Protein AF-A0A971VSF9-F1 (afdb_monomer_lite)

Secondary structure (DSSP, 8-state):
---HHHHHHHHHHHHHHHHHHHHHHHHHHHHHHHHHHHHHHHHHHHHHHHHHHHH-GGGGEEEE--EEETTEEEPB-HHHHHHHHHHHHHH-TTS-EEEEEEEEE-SEEETTEEEEEEEE-GGGGGGGT-S---TTEEEESS---SEEEEEEEEEEEETTEEEEEEEEEEEEEEEE---TT-TTTTTTTTT-TTPEEEEEEHHHHHHHHHHHTTTS-SSHHHHHHSS-TTEEEEEEEEEES-GGGT-TTTTTS---

pLDDT: mean 80.72, std 15.15, range [31.83, 97.75]

Foldseek 3Di:
DPDPPPVVVVVVVVVVVVVVVVVVVVVVVVVVVVVVVVVVVVVVVVVVVVVCCVPQQLNQKDKFQFDDDPPDTHFDAPVNLVVVVVVCCVVPVPFDKDKWFKKWFQQKDWPPHTATEIAGAQVVCVLQPDPGADAQEKEWADDDDQKTWIWGFAWDQDPVGIDTDHTDTDIGGYDYGGDCSRNVCPVPCVPDVPHIYIYHYLVNVLVSVCRNHVNQDNHLNSSCPDPDPRMGRRIIMMGTPDVQCVPPVCVVVPPD

Radius of gyration: 31.26 Å; chains: 1; bounding box: 77×38×113 Å

Structure (mmCIF, N/CA/C/O backbone):
data_AF-A0A971VSF9-F1
#
_entry.id   AF-A0A971VSF9-F1
#
loop_
_atom_site.group_PDB
_atom_site.id
_atom_site.type_symbol
_atom_site.label_atom_id
_atom_site.label_alt_id
_atom_site.label_comp_id
_atom_site.label_asym_id
_atom_site.label_entity_id
_atom_site.label_seq_id
_atom_site.pdbx_PDB_ins_code
_atom_site.Cartn_x
_atom_site.Cartn_y
_atom_site.Cartn_z
_atom_site.occupancy
_atom_site.B_iso_or_equiv
_atom_site.auth_seq_id
_atom_site.auth_comp_id
_atom_site.auth_asym_id
_atom_site.auth_atom_id
_atom_site.pdbx_PDB_model_num
ATOM 1 N N . MET A 1 1 ? 56.877 -13.292 -82.945 1.00 43.56 1 MET A N 1
ATOM 2 C CA . MET A 1 1 ? 55.737 -13.453 -82.009 1.00 43.56 1 MET A CA 1
ATOM 3 C C . MET A 1 1 ? 56.224 -13.901 -80.625 1.00 43.56 1 MET A C 1
ATOM 5 O O . MET A 1 1 ? 56.488 -15.077 -80.434 1.00 43.56 1 MET A O 1
ATOM 9 N N . ARG A 1 2 ? 56.384 -12.985 -79.656 1.00 48.53 2 ARG A N 1
ATOM 10 C CA . ARG A 1 2 ? 56.689 -13.298 -78.236 1.00 48.53 2 ARG A CA 1
ATOM 11 C C . ARG A 1 2 ? 56.144 -12.190 -77.306 1.00 48.53 2 ARG A C 1
ATOM 13 O O . ARG A 1 2 ? 56.896 -11.552 -76.584 1.00 48.53 2 ARG A O 1
ATOM 20 N N . ARG A 1 3 ? 54.8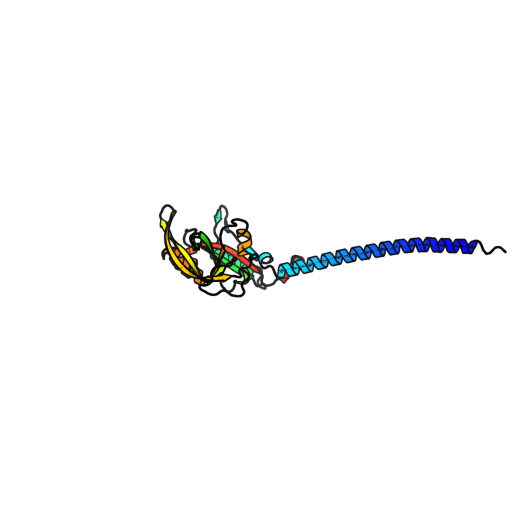33 -11.912 -77.348 1.00 48.50 3 ARG A N 1
ATOM 21 C CA . ARG A 1 3 ? 54.174 -10.974 -76.401 1.00 48.50 3 ARG A CA 1
ATOM 22 C C . ARG A 1 3 ? 53.086 -11.602 -75.518 1.00 48.50 3 ARG A C 1
ATOM 24 O O . ARG A 1 3 ? 52.738 -11.027 -74.504 1.00 48.50 3 ARG A O 1
ATOM 31 N N . TYR A 1 4 ? 52.646 -12.829 -75.794 1.00 50.22 4 TYR A N 1
ATOM 32 C CA . TYR A 1 4 ? 51.428 -13.386 -75.184 1.00 50.22 4 TYR A CA 1
ATOM 33 C C . TYR A 1 4 ? 51.580 -14.003 -73.771 1.00 50.22 4 TYR A C 1
ATOM 35 O O . TYR A 1 4 ? 50.586 -14.303 -73.119 1.00 50.22 4 TYR A O 1
ATOM 43 N N . LYS A 1 5 ? 52.806 -14.222 -73.265 1.00 52.47 5 LYS A N 1
ATOM 44 C CA . LYS A 1 5 ? 53.030 -14.922 -71.975 1.00 52.47 5 LYS A CA 1
ATOM 45 C C . LYS A 1 5 ? 53.057 -14.015 -70.736 1.00 52.47 5 LYS A C 1
ATOM 47 O O . LYS A 1 5 ? 52.811 -14.511 -69.640 1.00 52.47 5 LYS A O 1
ATOM 52 N N . ARG A 1 6 ? 53.369 -12.719 -70.874 1.00 53.38 6 ARG A N 1
ATOM 53 C CA . ARG A 1 6 ? 53.458 -11.789 -69.727 1.00 53.38 6 ARG A CA 1
ATOM 54 C C . ARG A 1 6 ? 52.083 -11.289 -69.278 1.00 53.38 6 ARG A C 1
ATOM 56 O O . ARG A 1 6 ? 51.820 -11.286 -68.078 1.00 53.38 6 ARG A O 1
ATOM 63 N N . ASP A 1 7 ? 51.190 -11.001 -70.220 1.00 55.56 7 ASP A N 1
ATOM 64 C CA . ASP A 1 7 ? 49.856 -10.461 -69.918 1.00 55.56 7 ASP A CA 1
ATOM 65 C C . ASP A 1 7 ? 48.962 -11.484 -69.201 1.00 55.56 7 ASP A C 1
ATOM 67 O O . ASP A 1 7 ? 48.289 -11.148 -68.230 1.00 55.56 7 ASP A O 1
ATOM 71 N N . ALA A 1 8 ? 49.051 -12.766 -69.572 1.00 58.94 8 ALA A N 1
ATOM 72 C CA . ALA A 1 8 ? 48.344 -13.851 -68.884 1.00 58.94 8 ALA A CA 1
ATOM 73 C C . ALA A 1 8 ? 48.822 -14.064 -67.429 1.00 58.94 8 ALA A C 1
ATOM 75 O O . ALA A 1 8 ? 48.046 -14.490 -66.571 1.00 58.94 8 ALA A O 1
ATOM 76 N N . SER A 1 9 ? 50.093 -13.760 -67.141 1.00 59.84 9 SER A N 1
ATOM 77 C CA . SER A 1 9 ? 50.674 -13.871 -65.797 1.00 59.84 9 SER A CA 1
ATOM 78 C C . SER A 1 9 ? 50.282 -12.678 -64.915 1.00 59.84 9 SER A C 1
ATOM 80 O O . SER A 1 9 ? 49.879 -12.866 -63.768 1.00 59.84 9 SER A O 1
ATOM 82 N N . CYS A 1 10 ? 50.295 -11.460 -65.475 1.00 58.00 10 CYS A N 1
ATOM 83 C CA . CYS A 1 10 ? 49.763 -10.260 -64.818 1.00 58.00 10 CYS A CA 1
ATOM 84 C C . CYS A 1 10 ? 48.263 -10.383 -64.523 1.00 58.00 10 CYS A C 1
ATOM 86 O O . CYS A 1 10 ? 47.841 -10.102 -63.405 1.00 58.00 10 CYS A O 1
ATOM 88 N N . ALA A 1 11 ? 47.465 -10.871 -65.477 1.00 58.69 11 ALA A N 1
ATOM 89 C CA . ALA A 1 11 ? 46.032 -11.080 -65.284 1.00 58.69 11 ALA A CA 1
ATOM 90 C C . ALA A 1 11 ? 45.740 -12.094 -64.162 1.00 58.69 11 ALA A C 1
ATOM 92 O O . ALA A 1 11 ? 44.898 -11.833 -63.305 1.00 58.69 11 ALA A O 1
ATOM 93 N N . LYS A 1 12 ? 46.483 -13.212 -64.093 1.00 59.12 12 LYS A N 1
ATOM 94 C CA . LYS A 1 12 ? 46.372 -14.188 -62.990 1.00 59.12 12 LYS A CA 1
ATOM 95 C C . LYS A 1 12 ? 46.783 -13.609 -61.635 1.00 59.12 12 LYS A C 1
ATOM 97 O O . LYS A 1 12 ? 46.152 -13.925 -60.628 1.00 59.12 12 LYS A O 1
ATOM 102 N N . LEU A 1 13 ? 47.816 -12.767 -61.594 1.00 56.66 13 LEU A N 1
ATOM 103 C CA . LEU A 1 13 ? 48.243 -12.070 -60.376 1.00 56.66 13 LEU A CA 1
ATOM 104 C C . LEU A 1 13 ? 47.190 -11.064 -59.901 1.00 56.66 13 LEU A C 1
ATOM 106 O O . LEU A 1 13 ? 46.880 -11.045 -58.712 1.00 56.66 13 LEU A O 1
ATOM 110 N N . ILE A 1 14 ? 46.588 -10.296 -60.813 1.00 60.28 14 ILE A N 1
ATOM 111 C CA . ILE A 1 14 ? 45.495 -9.365 -60.503 1.00 60.28 14 ILE A CA 1
ATOM 112 C C . ILE A 1 14 ? 44.276 -10.130 -59.983 1.00 60.28 14 ILE A C 1
ATOM 114 O O . ILE A 1 14 ? 43.749 -9.744 -58.945 1.00 60.28 14 ILE A O 1
ATOM 118 N N . LEU A 1 15 ? 43.879 -11.244 -60.613 1.00 56.91 15 LEU A N 1
ATOM 119 C CA . LEU A 1 15 ? 42.761 -12.095 -60.167 1.00 56.91 15 LEU A CA 1
ATOM 120 C C . LEU A 1 15 ? 43.001 -12.717 -58.782 1.00 56.91 15 LEU A C 1
ATOM 122 O O . LEU A 1 15 ? 42.103 -12.768 -57.946 1.00 56.91 15 LEU A O 1
ATOM 126 N N . LYS A 1 16 ? 44.232 -13.161 -58.502 1.00 59.22 16 LYS A N 1
ATOM 127 C CA . LYS A 1 16 ? 44.599 -13.739 -57.200 1.00 59.22 16 LYS A CA 1
ATOM 128 C C . LYS A 1 16 ? 44.637 -12.677 -56.096 1.00 59.22 16 LYS A C 1
ATOM 130 O O . LYS A 1 16 ? 44.200 -12.940 -54.978 1.00 59.22 16 LYS A O 1
ATOM 135 N N . LYS A 1 17 ? 45.119 -11.471 -56.416 1.00 58.62 17 LYS A N 1
ATOM 136 C CA . LYS A 1 17 ? 45.160 -10.331 -55.489 1.00 58.62 17 LYS A CA 1
ATOM 137 C C . LYS A 1 17 ? 43.749 -9.797 -55.213 1.00 58.62 17 LYS A C 1
ATOM 139 O O . LYS A 1 17 ? 43.395 -9.599 -54.057 1.00 58.62 17 LYS A O 1
ATOM 144 N N . SER A 1 18 ? 42.917 -9.660 -56.247 1.00 61.25 18 SER A N 1
ATOM 145 C CA . SER A 1 18 ? 41.512 -9.238 -56.126 1.00 61.25 18 SER A CA 1
ATOM 146 C C . SER A 1 18 ? 40.632 -10.278 -55.427 1.00 61.25 18 SER A C 1
ATOM 148 O O . SER A 1 18 ? 39.798 -9.888 -54.621 1.00 61.25 18 SER A O 1
ATOM 150 N N . GLY A 1 19 ? 40.868 -11.582 -55.608 1.00 63.88 19 GLY A N 1
ATOM 151 C CA . GLY A 1 19 ? 40.193 -12.629 -54.828 1.00 63.88 19 GLY A CA 1
ATOM 152 C C . GLY A 1 19 ? 40.550 -12.614 -53.333 1.00 63.88 19 GLY A C 1
ATOM 153 O O . GLY A 1 19 ? 39.694 -12.884 -52.491 1.00 63.88 19 GLY A O 1
ATOM 154 N N . GLY A 1 20 ? 41.794 -12.257 -52.989 1.00 68.19 20 GLY A N 1
ATOM 155 C CA . GLY A 1 20 ? 42.224 -12.038 -51.604 1.00 68.19 20 GLY A CA 1
ATOM 156 C C . GLY A 1 20 ? 41.563 -10.810 -50.973 1.00 68.19 20 GLY A C 1
ATOM 157 O O . GLY A 1 20 ? 40.992 -10.920 -49.891 1.00 68.19 20 GLY A O 1
ATOM 158 N N . TYR A 1 21 ? 41.562 -9.673 -51.680 1.00 75.62 21 TYR A N 1
ATOM 159 C CA . TYR A 1 21 ? 40.851 -8.468 -51.239 1.00 75.62 21 TYR A CA 1
ATOM 160 C C . TYR A 1 21 ? 39.344 -8.706 -51.107 1.00 75.62 21 TYR A C 1
ATOM 162 O O . TYR A 1 21 ? 38.770 -8.312 -50.103 1.00 75.62 21 TYR A O 1
ATOM 170 N N . LEU A 1 22 ? 38.722 -9.429 -52.044 1.00 74.00 22 LEU A N 1
ATOM 171 C CA . LEU A 1 22 ? 37.301 -9.779 -51.983 1.00 74.00 22 LEU A CA 1
ATOM 172 C C . LEU A 1 22 ? 36.969 -10.601 -50.729 1.00 74.00 22 LEU A C 1
ATOM 174 O O . LEU A 1 22 ? 35.991 -10.311 -50.049 1.00 74.00 22 LEU A O 1
ATOM 178 N N . ARG A 1 23 ? 37.798 -11.595 -50.378 1.00 75.75 23 ARG A N 1
ATOM 179 C CA . ARG A 1 23 ? 37.616 -12.382 -49.144 1.00 75.75 23 ARG A CA 1
ATOM 180 C C . ARG A 1 23 ? 37.737 -11.526 -47.885 1.00 75.75 23 ARG A C 1
ATOM 182 O O . ARG A 1 23 ? 36.931 -11.689 -46.974 1.00 75.75 23 ARG A O 1
ATOM 189 N N . ILE A 1 24 ? 38.712 -10.618 -47.844 1.00 80.25 24 ILE A N 1
ATOM 190 C CA . ILE A 1 24 ? 38.904 -9.695 -46.716 1.00 80.25 24 ILE A CA 1
ATOM 191 C C . ILE A 1 24 ? 37.712 -8.734 -46.608 1.00 80.25 24 ILE A C 1
ATOM 193 O O . ILE A 1 24 ? 37.183 -8.548 -45.518 1.00 80.25 24 ILE A O 1
ATOM 197 N N . SER A 1 25 ? 37.231 -8.186 -47.727 1.00 80.19 25 SER A N 1
ATOM 198 C CA . SER A 1 25 ? 36.046 -7.324 -47.762 1.00 80.19 25 SER A CA 1
ATOM 199 C C . SER A 1 25 ? 34.777 -8.051 -47.313 1.00 80.19 25 SER A C 1
ATOM 201 O O . SER A 1 25 ? 33.984 -7.466 -46.585 1.00 80.19 25 SER A O 1
ATOM 203 N N . ILE A 1 26 ? 34.595 -9.327 -47.680 1.00 84.31 26 ILE A N 1
ATOM 204 C CA . ILE A 1 26 ? 33.465 -10.142 -47.204 1.00 84.31 26 ILE A CA 1
ATOM 205 C C . ILE A 1 26 ? 33.569 -10.386 -45.693 1.00 84.31 26 ILE A C 1
ATOM 207 O O . ILE A 1 26 ? 32.578 -10.213 -44.992 1.00 84.31 26 ILE A O 1
ATOM 211 N N . MET A 1 27 ? 34.748 -10.734 -45.165 1.00 83.62 27 MET A N 1
ATOM 212 C CA . MET A 1 27 ? 34.920 -10.895 -43.713 1.00 83.62 27 MET A CA 1
ATOM 213 C C . MET A 1 27 ? 34.675 -9.592 -42.950 1.00 83.62 27 MET A C 1
ATOM 215 O O . MET A 1 27 ? 34.044 -9.608 -41.895 1.00 83.62 27 MET A O 1
ATOM 219 N N . PHE A 1 28 ? 35.131 -8.463 -43.492 1.00 88.31 28 PHE A N 1
ATOM 220 C CA . PHE A 1 28 ? 34.875 -7.152 -42.908 1.00 88.31 28 PHE A CA 1
ATOM 221 C C . PHE A 1 28 ? 33.378 -6.822 -42.909 1.00 88.31 28 PHE A C 1
ATOM 223 O O . PHE A 1 28 ? 32.846 -6.419 -41.880 1.00 88.31 28 PHE A O 1
ATOM 230 N N . LEU A 1 29 ? 32.679 -7.075 -44.020 1.00 89.19 29 LEU A N 1
ATOM 231 C CA . LEU A 1 29 ? 31.229 -6.901 -44.119 1.00 89.19 29 LEU A CA 1
ATOM 232 C C . LEU A 1 29 ? 30.491 -7.755 -43.077 1.00 89.19 29 LEU A C 1
ATOM 234 O O . LEU A 1 29 ? 29.627 -7.247 -42.372 1.00 89.19 29 LEU A O 1
ATOM 238 N N . VAL A 1 30 ? 30.859 -9.032 -42.938 1.00 90.88 30 VAL A N 1
ATOM 239 C CA . VAL A 1 30 ? 30.264 -9.936 -41.940 1.00 90.88 30 VAL A CA 1
ATOM 240 C C . VAL A 1 30 ? 30.519 -9.433 -40.517 1.00 90.88 30 VAL A C 1
ATOM 242 O O . VAL A 1 30 ? 29.598 -9.428 -39.706 1.00 90.88 30 VAL A O 1
ATOM 245 N N . SER A 1 31 ? 31.727 -8.949 -40.219 1.00 90.00 31 SER A N 1
ATOM 246 C CA . SER A 1 31 ? 32.054 -8.361 -38.915 1.00 90.00 31 SER A CA 1
ATOM 247 C C . SER A 1 31 ? 31.212 -7.115 -38.612 1.00 90.00 31 SER A C 1
ATOM 249 O O . SER A 1 31 ? 30.664 -6.988 -37.516 1.00 90.00 31 SER A O 1
ATOM 251 N N . VAL A 1 32 ? 31.034 -6.225 -39.596 1.00 92.19 32 VAL A N 1
ATOM 252 C CA . VAL A 1 32 ? 30.171 -5.040 -39.464 1.00 92.19 32 VAL A CA 1
ATOM 253 C C . VAL A 1 32 ? 28.727 -5.457 -39.205 1.00 92.19 32 VAL A C 1
ATOM 255 O O . VAL A 1 32 ? 28.114 -4.946 -38.277 1.00 92.19 32 VAL A O 1
ATOM 258 N N . VAL A 1 33 ? 28.206 -6.434 -39.951 1.00 92.81 33 VAL A N 1
ATOM 259 C CA . VAL A 1 33 ? 26.840 -6.943 -39.763 1.00 92.81 33 VAL A CA 1
ATOM 260 C C . VAL A 1 33 ? 26.654 -7.537 -38.365 1.00 92.81 33 VAL A C 1
ATOM 262 O O . VAL A 1 33 ? 25.679 -7.204 -37.696 1.00 92.81 33 VAL A O 1
ATOM 265 N N . ILE A 1 34 ? 27.593 -8.359 -37.885 1.00 92.81 34 ILE A N 1
ATOM 266 C CA . ILE A 1 34 ? 27.540 -8.928 -36.529 1.00 92.81 34 ILE A CA 1
ATOM 267 C C . ILE A 1 34 ? 27.567 -7.813 -35.478 1.00 92.81 34 ILE A C 1
ATOM 269 O O . ILE A 1 34 ? 26.740 -7.808 -34.569 1.00 92.81 34 ILE A O 1
ATOM 273 N N . THR A 1 35 ? 28.467 -6.840 -35.627 1.00 91.25 35 THR A N 1
ATOM 274 C CA . THR A 1 35 ? 28.588 -5.712 -34.693 1.00 91.25 35 THR A CA 1
ATOM 275 C C . THR A 1 35 ? 27.318 -4.858 -34.684 1.00 91.25 35 THR A C 1
ATOM 277 O O . THR A 1 35 ? 26.851 -4.465 -33.619 1.00 91.25 35 THR A O 1
ATOM 280 N N . SER A 1 36 ? 26.701 -4.624 -35.847 1.00 91.50 36 SER A N 1
ATOM 281 C CA . SER A 1 36 ? 25.425 -3.911 -35.953 1.00 91.50 36 SER A CA 1
ATOM 282 C C . SER A 1 36 ? 24.273 -4.676 -35.300 1.00 91.50 36 SER A C 1
ATOM 284 O O . SER A 1 36 ? 23.466 -4.062 -34.607 1.00 91.50 36 SER A O 1
ATOM 286 N N . ILE A 1 37 ? 24.200 -6.001 -35.468 1.00 92.94 37 ILE A N 1
ATOM 287 C CA . ILE A 1 37 ? 23.185 -6.838 -34.808 1.00 92.94 37 ILE A CA 1
ATOM 288 C C . ILE A 1 37 ? 23.359 -6.782 -33.288 1.00 92.94 37 ILE A C 1
ATOM 290 O O . ILE A 1 37 ? 22.386 -6.560 -32.574 1.00 92.94 37 ILE A O 1
ATOM 294 N N . ILE A 1 38 ? 24.590 -6.930 -32.791 1.00 91.12 38 ILE A N 1
ATOM 295 C CA . ILE A 1 38 ? 24.887 -6.834 -31.357 1.00 91.12 38 ILE A CA 1
ATOM 296 C C . ILE A 1 38 ? 24.507 -5.446 -30.823 1.00 91.12 38 ILE A C 1
ATOM 298 O O . ILE A 1 38 ? 23.823 -5.352 -29.808 1.00 91.12 38 ILE A O 1
ATOM 302 N N . GLY A 1 39 ? 24.872 -4.372 -31.530 1.00 89.25 39 GLY A N 1
ATOM 303 C CA . GLY A 1 39 ? 24.502 -3.005 -31.154 1.00 89.25 39 GLY A CA 1
ATOM 304 C C . GLY A 1 39 ? 22.986 -2.793 -31.089 1.00 89.25 39 GLY A C 1
ATOM 305 O O . GLY A 1 39 ? 22.488 -2.197 -30.137 1.00 89.25 39 GLY A O 1
ATOM 306 N N . LEU A 1 40 ? 22.237 -3.342 -32.050 1.00 88.75 40 LEU A N 1
ATOM 307 C CA . LEU A 1 40 ? 20.771 -3.301 -32.052 1.00 88.75 40 LEU A CA 1
ATOM 308 C C . LEU A 1 40 ? 20.161 -4.078 -30.880 1.00 88.75 40 LEU A C 1
ATOM 310 O O . LEU A 1 40 ? 19.168 -3.630 -30.307 1.00 88.75 40 LEU A O 1
ATOM 314 N N . LEU A 1 41 ? 20.746 -5.219 -30.503 1.00 86.62 41 LEU A N 1
ATOM 315 C CA . LEU A 1 41 ? 20.300 -5.987 -29.339 1.00 86.62 41 LEU A CA 1
ATOM 316 C C . LEU A 1 41 ? 20.505 -5.202 -28.039 1.00 86.62 41 LEU A C 1
ATOM 318 O O . LEU A 1 41 ? 19.572 -5.120 -27.242 1.00 86.62 41 LEU A O 1
ATOM 322 N N . TYR A 1 42 ? 21.667 -4.567 -27.858 1.00 81.56 42 TYR A N 1
ATOM 323 C CA . TYR A 1 42 ? 21.926 -3.710 -26.697 1.00 81.56 42 TYR A CA 1
ATOM 324 C C . TYR A 1 42 ? 21.000 -2.495 -26.652 1.00 81.56 42 TYR A C 1
ATOM 326 O O . TYR A 1 42 ? 20.432 -2.206 -25.603 1.00 81.56 42 TYR A O 1
ATOM 334 N N . ALA A 1 43 ? 20.788 -1.818 -27.785 1.00 82.56 43 ALA A N 1
ATOM 335 C CA . ALA A 1 43 ? 19.858 -0.694 -27.857 1.00 82.56 43 ALA A CA 1
ATOM 336 C C . ALA A 1 43 ? 18.432 -1.128 -27.484 1.00 82.56 43 ALA A C 1
ATOM 338 O O . ALA A 1 43 ? 17.768 -0.473 -26.685 1.00 82.56 43 ALA A O 1
ATOM 339 N N . ARG A 1 44 ? 17.971 -2.274 -27.999 1.00 81.56 44 ARG A N 1
ATOM 340 C CA . ARG A 1 44 ? 16.659 -2.826 -27.643 1.00 81.56 44 ARG A CA 1
ATOM 341 C C . ARG A 1 44 ? 16.562 -3.154 -26.155 1.00 81.56 44 ARG A C 1
ATOM 343 O O . ARG A 1 44 ? 15.543 -2.845 -25.549 1.00 81.56 44 ARG A O 1
ATOM 350 N N . GLN A 1 45 ? 17.589 -3.776 -25.581 1.00 76.06 45 GLN A N 1
ATOM 351 C CA . GLN A 1 45 ? 17.618 -4.102 -24.157 1.00 76.06 45 GLN A CA 1
ATOM 352 C C . GLN A 1 45 ? 17.586 -2.836 -23.294 1.00 76.06 45 GLN A C 1
ATOM 354 O O . GLN A 1 45 ? 16.867 -2.804 -22.302 1.00 76.06 45 GLN A O 1
ATOM 359 N N . TYR A 1 46 ? 18.302 -1.786 -23.704 1.00 77.81 46 TYR A N 1
ATOM 360 C CA . TYR A 1 46 ? 18.283 -0.487 -23.039 1.00 77.81 46 TYR A CA 1
ATOM 361 C C . TYR A 1 46 ? 16.882 0.135 -23.046 1.00 77.81 46 TYR A C 1
ATOM 363 O O . TYR A 1 46 ? 16.347 0.435 -21.985 1.00 77.81 46 TYR A O 1
ATOM 371 N N . PHE A 1 47 ? 16.240 0.236 -24.216 1.00 78.75 47 PHE A N 1
ATOM 372 C CA . PHE A 1 47 ? 14.878 0.777 -24.311 1.00 78.75 47 PHE A CA 1
ATOM 373 C C . PHE A 1 47 ? 13.851 -0.071 -23.564 1.00 78.75 47 PHE A C 1
ATOM 375 O O . PHE A 1 47 ? 12.872 0.454 -23.039 1.00 78.75 47 PHE A O 1
ATOM 382 N N . GLN A 1 48 ? 14.052 -1.389 -23.522 1.00 75.50 48 GLN A N 1
ATOM 383 C CA . GLN A 1 48 ? 13.194 -2.271 -22.748 1.00 75.50 48 GLN A CA 1
ATOM 384 C C . GLN A 1 48 ? 13.371 -2.036 -21.247 1.00 75.50 48 GLN A C 1
ATOM 386 O O . GLN A 1 48 ? 12.372 -1.885 -20.560 1.00 75.50 48 GLN A O 1
ATOM 391 N N . PHE A 1 49 ? 14.606 -1.936 -20.753 1.00 71.19 49 PHE A N 1
ATOM 392 C CA . PHE A 1 49 ? 14.872 -1.613 -19.352 1.00 71.19 49 PHE A CA 1
ATOM 393 C C . PHE A 1 49 ? 14.306 -0.246 -18.969 1.00 71.19 49 PHE A C 1
ATOM 395 O O . PHE A 1 49 ? 13.649 -0.131 -17.945 1.00 71.19 49 PHE A O 1
ATOM 402 N N . GLU A 1 50 ? 14.507 0.775 -19.801 1.00 70.81 50 GLU A N 1
ATOM 403 C CA . GLU A 1 50 ? 13.952 2.109 -19.574 1.00 70.81 50 GLU A CA 1
ATOM 404 C C . GLU A 1 50 ? 12.423 2.059 -19.510 1.00 70.81 50 GLU A C 1
ATOM 406 O O . GLU A 1 50 ? 11.821 2.556 -18.563 1.00 70.81 50 GLU A O 1
ATOM 411 N N . LYS A 1 51 ? 11.781 1.374 -20.461 1.00 73.75 51 LYS A N 1
ATOM 412 C CA . LYS A 1 51 ? 10.330 1.176 -20.446 1.00 73.75 51 LYS A CA 1
ATOM 413 C C . LYS A 1 51 ? 9.872 0.420 -19.197 1.00 73.75 51 LYS A C 1
ATOM 415 O O . LYS A 1 51 ? 8.894 0.828 -18.573 1.00 73.75 51 LYS A O 1
ATOM 420 N N . ASP A 1 52 ? 10.547 -0.662 -18.830 1.00 69.44 52 ASP A N 1
ATOM 421 C CA . ASP A 1 52 ? 10.201 -1.478 -17.666 1.00 69.44 52 ASP A CA 1
ATOM 422 C C . ASP A 1 52 ? 10.404 -0.679 -16.370 1.00 69.44 52 ASP A C 1
ATOM 424 O O . ASP A 1 52 ? 9.555 -0.727 -15.489 1.00 69.44 52 ASP A O 1
ATOM 428 N N . PHE A 1 53 ? 11.448 0.143 -16.281 1.00 68.75 53 PHE A N 1
ATOM 429 C CA . PHE A 1 53 ? 11.702 1.047 -15.160 1.00 68.75 53 PHE A CA 1
ATOM 430 C C . PHE A 1 53 ? 10.641 2.151 -15.049 1.00 68.75 53 PHE A C 1
ATOM 432 O O . PHE A 1 53 ? 10.128 2.420 -1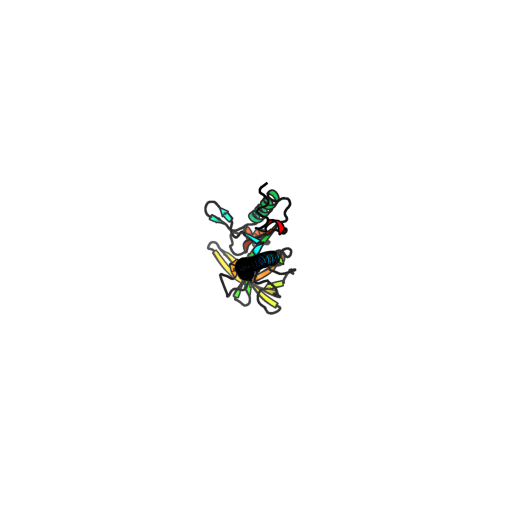3.964 1.00 68.75 53 PHE A O 1
ATOM 439 N N . LEU A 1 54 ? 10.254 2.757 -16.177 1.00 68.50 54 LEU A N 1
ATOM 440 C CA . LEU A 1 54 ? 9.207 3.781 -16.240 1.00 68.50 54 LEU A CA 1
ATOM 441 C C . LEU A 1 54 ? 7.816 3.231 -15.900 1.00 68.50 54 LEU A C 1
ATOM 443 O O . LEU A 1 54 ? 6.992 3.941 -15.326 1.00 68.50 54 LEU A O 1
ATOM 447 N N . THR A 1 55 ? 7.534 1.981 -16.266 1.00 69.75 55 THR A N 1
ATOM 448 C CA . THR A 1 55 ? 6.198 1.382 -16.115 1.00 69.75 55 THR A CA 1
ATOM 449 C C . THR A 1 55 ? 6.041 0.584 -14.825 1.00 69.75 55 THR A C 1
ATOM 451 O O . THR A 1 55 ? 4.959 0.577 -14.242 1.00 69.75 55 THR A O 1
ATOM 454 N N . ASN A 1 56 ? 7.104 -0.048 -14.331 1.00 73.94 56 ASN A N 1
ATOM 455 C CA . ASN A 1 56 ? 7.076 -0.834 -13.108 1.00 73.94 56 ASN A CA 1
ATOM 456 C C . ASN A 1 56 ? 7.491 0.022 -11.911 1.00 73.94 56 ASN A C 1
ATOM 458 O O . ASN A 1 56 ? 8.670 0.268 -11.657 1.00 73.94 56 ASN A O 1
ATOM 462 N N . ILE A 1 57 ? 6.502 0.469 -11.142 1.00 76.88 57 ILE A N 1
ATOM 463 C CA . ILE A 1 57 ? 6.743 1.226 -9.916 1.00 76.88 57 ILE A CA 1
ATOM 464 C C . ILE A 1 57 ? 7.580 0.461 -8.882 1.00 76.88 57 ILE A C 1
ATOM 466 O O . ILE A 1 57 ? 8.370 1.086 -8.179 1.00 76.88 57 ILE A O 1
ATOM 470 N N . ALA A 1 58 ? 7.501 -0.872 -8.830 1.00 74.81 58 ALA A N 1
ATOM 471 C CA . ALA A 1 58 ? 8.297 -1.653 -7.887 1.00 74.81 58 ALA A CA 1
ATOM 472 C C . ALA A 1 58 ? 9.810 -1.479 -8.114 1.00 74.81 58 ALA A C 1
ATOM 474 O O . ALA A 1 58 ? 10.567 -1.469 -7.153 1.00 74.81 58 ALA A O 1
ATOM 475 N N . LEU A 1 59 ? 10.253 -1.249 -9.359 1.00 72.00 59 LEU A N 1
ATOM 476 C CA . LEU A 1 59 ? 11.669 -0.993 -9.673 1.00 72.00 59 LEU A CA 1
ATOM 477 C C . LEU A 1 59 ? 12.156 0.394 -9.222 1.00 72.00 59 LEU A C 1
ATOM 479 O O . LEU A 1 59 ? 13.359 0.623 -9.143 1.00 72.00 59 LEU A O 1
ATOM 483 N N . ARG A 1 60 ? 11.230 1.314 -8.938 1.00 75.31 60 ARG A N 1
ATOM 484 C CA . ARG A 1 60 ? 11.496 2.693 -8.491 1.00 75.31 60 ARG A CA 1
ATOM 485 C C . ARG A 1 60 ? 11.222 2.901 -7.004 1.00 75.31 60 ARG A C 1
ATOM 487 O O . ARG A 1 60 ? 11.281 4.031 -6.525 1.00 75.31 60 ARG A O 1
ATOM 494 N N . THR A 1 61 ? 10.882 1.830 -6.293 1.00 83.62 61 THR A N 1
ATOM 495 C CA . THR A 1 61 ? 10.456 1.897 -4.901 1.00 83.62 61 THR A CA 1
ATOM 496 C C . THR A 1 61 ? 11.496 1.241 -4.009 1.00 83.62 61 THR A C 1
ATOM 498 O O . THR A 1 61 ? 11.794 0.059 -4.159 1.00 83.62 61 THR A O 1
ATOM 501 N N . PHE A 1 62 ? 12.022 1.997 -3.053 1.00 86.19 62 PHE A N 1
ATOM 502 C CA . PHE A 1 62 ? 12.808 1.446 -1.956 1.00 86.19 62 PHE A CA 1
ATOM 503 C C . PHE A 1 62 ? 11.874 1.096 -0.804 1.00 86.19 62 PHE A C 1
ATOM 505 O O . PHE A 1 62 ? 11.013 1.896 -0.438 1.00 86.19 62 PHE A O 1
ATOM 512 N N . VAL A 1 63 ? 12.045 -0.093 -0.234 1.00 87.62 63 VAL A N 1
ATOM 513 C CA . VAL A 1 63 ? 11.228 -0.577 0.881 1.00 87.62 63 VAL A CA 1
ATOM 514 C C . VAL A 1 63 ? 12.073 -0.574 2.146 1.00 87.62 63 VAL A C 1
ATOM 516 O O . VAL A 1 63 ? 13.190 -1.090 2.163 1.00 87.62 63 VAL A O 1
ATOM 519 N N . VAL A 1 64 ? 11.544 0.035 3.200 1.00 87.44 64 VAL A N 1
ATOM 520 C CA . VAL A 1 64 ? 12.090 -0.043 4.553 1.00 87.44 64 VAL A CA 1
ATOM 521 C C . VAL A 1 64 ? 11.136 -0.914 5.360 1.00 87.44 64 VAL A C 1
ATOM 523 O O . VAL A 1 64 ? 10.004 -0.505 5.611 1.00 87.44 64 VAL A O 1
ATOM 526 N N . ASP A 1 65 ? 11.577 -2.119 5.728 1.00 82.44 65 ASP A N 1
ATOM 527 C CA . ASP A 1 65 ? 10.739 -3.133 6.394 1.00 82.44 65 ASP A CA 1
ATOM 528 C C . ASP A 1 65 ? 10.946 -3.226 7.907 1.00 82.44 65 ASP A C 1
ATOM 530 O O . ASP A 1 65 ? 10.126 -3.810 8.614 1.00 82.44 65 ASP A O 1
ATOM 534 N N . ALA A 1 66 ? 12.045 -2.678 8.424 1.00 78.25 66 ALA A N 1
ATOM 535 C CA . ALA A 1 66 ? 12.345 -2.721 9.846 1.00 78.25 66 ALA A CA 1
ATOM 536 C C . ALA A 1 66 ? 13.300 -1.604 10.264 1.00 78.25 66 ALA A C 1
ATOM 538 O O . ALA A 1 66 ? 14.122 -1.138 9.472 1.00 78.25 66 ALA A O 1
ATOM 539 N N . ASN A 1 67 ? 13.229 -1.235 11.543 1.00 77.94 67 ASN A N 1
ATOM 540 C CA . ASN A 1 67 ? 14.225 -0.390 12.184 1.00 77.94 67 ASN A CA 1
ATOM 541 C C . ASN A 1 67 ? 15.266 -1.288 12.875 1.00 77.94 67 ASN A C 1
ATOM 543 O O . ASN A 1 67 ? 14.928 -2.116 13.724 1.00 77.94 67 ASN A O 1
ATOM 547 N N . TYR A 1 68 ? 16.539 -1.147 12.508 1.00 69.50 68 TYR A N 1
ATOM 548 C CA . TYR A 1 68 ? 17.639 -1.898 13.110 1.00 69.50 68 TYR A CA 1
ATOM 549 C C . TYR A 1 68 ? 18.334 -1.043 14.173 1.00 69.50 68 TYR A C 1
ATOM 551 O O . TYR A 1 68 ? 19.140 -0.172 13.853 1.00 69.50 68 TYR A O 1
ATOM 559 N N . GLY A 1 69 ? 18.035 -1.310 15.447 1.00 64.94 69 GLY A N 1
ATOM 560 C CA . GLY A 1 69 ? 18.777 -0.752 16.580 1.00 64.94 69 GLY A CA 1
ATOM 561 C C . GLY A 1 69 ? 19.972 -1.626 16.978 1.00 64.94 69 GLY A C 1
ATOM 562 O O . GLY A 1 69 ? 20.091 -2.764 16.526 1.00 64.94 69 GLY A O 1
ATOM 563 N N . GLU A 1 70 ? 20.816 -1.130 17.891 1.00 57.94 70 GLU A N 1
ATOM 564 C CA . GLU A 1 70 ? 22.088 -1.773 18.287 1.00 57.94 70 GLU A CA 1
ATOM 565 C C . GLU A 1 70 ? 21.972 -3.250 18.712 1.00 57.94 70 GLU A C 1
ATOM 567 O O . GLU A 1 70 ? 22.933 -3.989 18.547 1.00 57.94 70 GLU A O 1
ATOM 572 N N . ASN A 1 71 ? 20.821 -3.703 19.228 1.00 55.91 71 ASN A N 1
ATOM 573 C CA . ASN A 1 71 ? 20.617 -5.094 19.668 1.00 55.91 71 ASN A CA 1
ATOM 574 C C . ASN A 1 71 ? 19.211 -5.663 19.385 1.00 55.91 71 ASN A C 1
ATOM 576 O O . ASN A 1 71 ? 18.849 -6.709 19.925 1.00 55.91 71 ASN A O 1
ATOM 580 N N . ARG A 1 72 ? 18.377 -4.988 18.582 1.00 63.84 72 ARG A N 1
ATOM 581 C CA . ARG A 1 72 ? 17.021 -5.473 18.267 1.00 63.84 72 ARG A CA 1
ATOM 582 C C . ARG A 1 72 ? 16.510 -4.946 16.934 1.00 63.84 72 ARG A C 1
ATOM 584 O O . ARG A 1 72 ? 16.708 -3.778 16.609 1.00 63.84 72 ARG A O 1
ATOM 591 N N . ILE A 1 73 ? 15.791 -5.810 16.222 1.00 73.31 73 ILE A N 1
ATOM 592 C CA . ILE A 1 73 ? 14.941 -5.420 15.098 1.00 73.31 73 ILE A CA 1
ATOM 593 C C . ILE A 1 73 ? 13.652 -4.856 15.707 1.00 73.31 73 ILE A C 1
ATOM 595 O O . ILE A 1 73 ? 12.886 -5.585 16.338 1.00 73.31 73 ILE A O 1
ATOM 599 N N . GLY A 1 74 ? 13.477 -3.542 15.610 1.00 73.94 74 GLY A N 1
ATOM 600 C CA . GLY A 1 74 ? 12.292 -2.815 16.051 1.00 73.94 74 GLY A CA 1
ATOM 601 C C . GLY A 1 74 ? 11.251 -2.700 14.939 1.00 73.94 74 GLY A C 1
ATOM 602 O O . GLY A 1 74 ? 11.578 -2.742 13.751 1.00 73.94 74 GLY A O 1
ATOM 603 N N . ARG A 1 75 ? 9.985 -2.540 15.338 1.00 79.94 75 ARG A N 1
ATOM 604 C CA . ARG A 1 75 ? 8.912 -2.160 14.414 1.00 79.94 75 ARG A CA 1
ATOM 605 C C . ARG A 1 75 ? 9.106 -0.729 13.939 1.00 79.94 75 ARG A C 1
ATOM 607 O O . ARG A 1 75 ? 9.651 0.091 14.675 1.00 79.94 75 ARG A O 1
ATOM 614 N N . LEU A 1 76 ? 8.601 -0.459 12.742 1.00 87.62 76 LEU A N 1
ATOM 615 C CA . LEU A 1 76 ? 8.538 0.886 12.198 1.00 87.62 76 LEU A CA 1
ATOM 616 C C . LEU A 1 76 ? 7.485 1.703 12.943 1.00 87.62 76 LEU A C 1
ATOM 618 O O . LEU A 1 76 ? 6.401 1.205 13.261 1.00 87.62 76 LEU A O 1
ATOM 622 N N . ASN A 1 77 ? 7.806 2.962 13.197 1.00 88.50 77 ASN A N 1
ATOM 623 C CA . ASN A 1 77 ? 6.918 3.921 13.835 1.00 88.50 77 ASN A CA 1
ATOM 624 C C . ASN A 1 77 ? 6.791 5.201 12.989 1.00 88.50 77 ASN A C 1
ATOM 626 O O . ASN A 1 77 ? 7.380 5.338 11.916 1.00 88.50 77 ASN A O 1
ATOM 630 N N . GLN A 1 78 ? 5.977 6.145 13.461 1.00 89.12 78 GLN A N 1
ATOM 631 C CA . GLN A 1 78 ? 5.760 7.399 12.744 1.00 89.12 78 GLN A CA 1
ATOM 632 C C . GLN A 1 78 ? 7.014 8.295 12.726 1.00 89.12 78 GLN A C 1
ATOM 634 O O . GLN A 1 78 ? 7.226 9.021 11.756 1.00 89.12 78 GLN A O 1
ATOM 639 N N . GLU A 1 79 ? 7.869 8.213 13.749 1.00 89.88 79 GLU A N 1
ATOM 640 C CA . GLU A 1 79 ? 9.133 8.960 13.801 1.00 89.88 79 GLU A CA 1
ATOM 641 C C . GLU A 1 79 ? 10.093 8.505 12.692 1.00 89.88 79 GLU A C 1
ATOM 643 O O . GLU A 1 79 ? 10.758 9.346 12.089 1.00 89.88 79 GLU A O 1
ATOM 648 N N . ASP A 1 80 ? 10.111 7.210 12.354 1.00 90.00 80 ASP A N 1
ATOM 649 C CA . ASP A 1 80 ? 10.902 6.671 11.241 1.00 90.00 80 ASP A CA 1
ATOM 650 C C . ASP A 1 80 ? 10.467 7.299 9.904 1.00 90.00 80 ASP A C 1
ATOM 652 O O . ASP A 1 80 ? 11.306 7.713 9.101 1.00 90.00 80 ASP A O 1
ATOM 656 N N . VAL A 1 81 ? 9.154 7.441 9.677 1.00 92.06 81 VAL A N 1
ATOM 657 C CA . VAL A 1 81 ? 8.592 8.092 8.475 1.00 92.06 81 VAL A CA 1
ATOM 658 C C . VAL A 1 81 ? 9.067 9.546 8.378 1.00 92.06 81 VAL A C 1
ATOM 660 O O . VAL A 1 81 ? 9.532 9.994 7.325 1.00 92.06 81 VAL A O 1
ATOM 663 N N . GLU A 1 82 ? 8.979 10.286 9.484 1.00 93.25 82 GLU A N 1
ATOM 664 C CA . GLU A 1 82 ? 9.392 11.690 9.564 1.00 93.25 82 GLU A CA 1
ATOM 665 C C . GLU A 1 82 ? 10.909 11.857 9.404 1.00 93.25 82 GLU A C 1
ATOM 667 O O . GLU A 1 82 ? 11.374 12.775 8.721 1.00 93.25 82 GLU A O 1
ATOM 672 N N . GLN A 1 83 ? 11.699 10.963 10.001 1.00 92.44 83 GLN A N 1
ATOM 673 C CA . GLN A 1 83 ? 13.152 10.960 9.894 1.00 92.44 83 GLN A CA 1
ATOM 674 C C . GLN A 1 83 ? 13.606 10.675 8.462 1.00 92.44 83 GLN A C 1
ATOM 676 O O . GLN A 1 83 ? 14.435 11.421 7.943 1.00 92.44 83 GLN A O 1
ATOM 681 N N . ILE A 1 84 ? 13.039 9.662 7.800 1.00 91.69 84 ILE A N 1
ATOM 682 C CA . ILE A 1 84 ? 13.346 9.346 6.398 1.00 91.69 84 ILE A CA 1
ATOM 683 C C . ILE A 1 84 ? 13.006 10.539 5.502 1.00 91.69 84 ILE A C 1
ATOM 685 O O . ILE A 1 84 ? 13.843 10.967 4.706 1.00 91.69 84 ILE A O 1
ATOM 689 N N . SER A 1 85 ? 11.812 11.122 5.660 1.00 92.12 85 SER A N 1
ATOM 690 C CA . SER A 1 85 ? 11.389 12.278 4.859 1.00 92.12 85 SER A CA 1
ATOM 691 C C . SER A 1 85 ? 12.333 13.472 5.021 1.00 92.12 85 SER A C 1
ATOM 693 O O . SER A 1 85 ? 12.717 14.104 4.036 1.00 92.12 85 SER A O 1
ATOM 695 N N . ARG A 1 86 ? 12.761 13.758 6.254 1.00 93.81 86 ARG A N 1
ATOM 696 C CA . ARG A 1 86 ? 13.721 14.826 6.552 1.00 93.81 86 ARG A CA 1
ATOM 697 C C . ARG A 1 86 ? 15.102 14.550 5.959 1.00 93.81 86 ARG A C 1
ATOM 699 O O . ARG A 1 86 ? 15.635 15.421 5.283 1.00 93.81 86 ARG A O 1
ATOM 706 N N . LEU A 1 87 ? 15.648 13.348 6.148 1.00 91.56 87 LEU A N 1
ATOM 707 C CA . LEU A 1 87 ? 16.965 12.972 5.620 1.00 91.56 87 LEU A CA 1
ATOM 708 C C . LEU A 1 87 ? 17.021 13.055 4.090 1.00 91.56 87 LEU A C 1
ATOM 710 O O . LEU A 1 87 ? 18.016 13.520 3.536 1.00 91.56 87 LEU A O 1
ATOM 714 N N . LEU A 1 88 ? 15.955 12.633 3.404 1.00 89.56 88 LEU A N 1
ATOM 715 C CA . LEU A 1 88 ? 15.869 12.733 1.947 1.00 89.56 88 LEU A CA 1
ATOM 716 C C . LEU A 1 88 ? 15.847 14.193 1.488 1.00 89.56 88 LEU A C 1
ATOM 718 O O . LEU A 1 88 ? 16.610 14.546 0.595 1.00 89.56 88 LEU A O 1
ATOM 722 N N . LYS A 1 89 ? 15.057 15.054 2.142 1.00 89.25 89 LYS A N 1
ATOM 723 C CA . LYS A 1 89 ? 15.016 16.494 1.835 1.00 89.25 89 LYS A CA 1
ATOM 724 C C . LYS A 1 89 ? 16.340 17.204 2.114 1.00 89.25 89 LYS A C 1
ATOM 726 O O . LYS A 1 89 ? 16.722 18.090 1.361 1.00 89.25 89 LYS A O 1
ATOM 731 N N . GLU A 1 90 ? 17.039 16.836 3.185 1.00 90.81 90 GLU A N 1
ATOM 732 C CA . GLU A 1 90 ? 18.341 17.422 3.529 1.00 90.81 90 GLU A CA 1
ATOM 733 C C . GLU A 1 90 ? 19.433 17.006 2.538 1.00 90.81 90 GLU A C 1
ATOM 735 O O . GLU A 1 90 ? 20.249 17.831 2.128 1.00 90.81 90 GLU A O 1
ATOM 740 N N . LYS A 1 91 ? 19.452 15.730 2.137 1.00 88.12 91 LYS A N 1
ATOM 741 C CA . LYS A 1 91 ? 20.486 15.183 1.252 1.00 88.12 91 LYS A CA 1
ATOM 742 C C . LYS A 1 91 ? 20.232 15.483 -0.227 1.00 88.12 91 LYS A C 1
ATOM 744 O O . LYS A 1 91 ? 21.186 15.647 -0.982 1.00 88.12 91 LYS A O 1
ATOM 749 N N . TYR A 1 92 ? 18.966 15.559 -0.628 1.00 85.88 92 TYR A N 1
ATOM 750 C CA . TYR A 1 92 ? 18.529 15.746 -2.010 1.00 85.88 92 TYR A CA 1
ATOM 751 C C . TYR A 1 92 ? 17.447 16.843 -2.091 1.00 85.88 92 TYR A C 1
ATOM 753 O O . TYR A 1 92 ? 16.292 16.560 -2.401 1.00 85.88 92 TYR A O 1
ATOM 761 N N . PRO A 1 93 ? 17.792 18.114 -1.816 1.00 84.00 93 PRO A N 1
ATOM 762 C CA . PRO A 1 93 ? 16.814 19.200 -1.674 1.00 84.00 93 PRO A CA 1
ATOM 763 C C . PRO A 1 93 ? 16.074 19.572 -2.966 1.00 84.00 93 PRO A C 1
ATOM 765 O O . PRO A 1 93 ? 15.022 20.203 -2.902 1.00 84.00 93 PRO A O 1
ATOM 768 N N . ASN A 1 94 ? 16.624 19.208 -4.126 1.00 83.25 94 ASN A N 1
ATOM 769 C CA . ASN A 1 94 ? 16.041 19.500 -5.437 1.00 83.25 94 ASN A CA 1
ATOM 770 C C . ASN A 1 94 ? 15.221 18.333 -6.002 1.00 83.25 94 ASN A C 1
ATOM 772 O O . ASN A 1 94 ? 14.674 18.456 -7.094 1.00 83.25 94 ASN A O 1
ATOM 776 N N . GLU A 1 95 ? 15.165 17.210 -5.289 1.00 80.06 95 GLU A N 1
ATOM 777 C CA . GLU A 1 95 ? 14.486 16.005 -5.746 1.00 80.06 95 GLU A CA 1
ATOM 778 C C . GLU A 1 95 ? 13.191 15.796 -4.968 1.00 80.06 95 GLU A C 1
ATOM 780 O O . GLU A 1 95 ? 13.106 16.027 -3.758 1.00 80.06 95 GLU A O 1
ATOM 785 N N . GLU A 1 96 ? 12.174 15.321 -5.676 1.00 84.25 96 GLU A N 1
ATOM 786 C CA . GLU A 1 96 ? 10.879 15.023 -5.089 1.00 84.25 96 GLU A CA 1
ATOM 787 C C . GLU A 1 96 ? 10.807 13.535 -4.732 1.00 84.25 96 GLU A C 1
ATOM 789 O O . GLU A 1 96 ? 10.921 12.652 -5.587 1.00 84.25 96 GLU A O 1
ATOM 794 N N . PHE A 1 97 ? 10.662 13.266 -3.434 1.00 87.06 97 PHE A N 1
ATOM 795 C CA . PHE A 1 97 ? 10.489 11.925 -2.887 1.00 87.06 97 PHE A CA 1
ATOM 796 C C . PHE A 1 97 ? 9.139 11.810 -2.191 1.00 87.06 97 PHE A C 1
ATOM 798 O O . PHE A 1 97 ? 8.822 12.585 -1.284 1.00 87.06 97 PHE A O 1
ATOM 805 N N . SER A 1 98 ? 8.407 10.758 -2.534 1.00 90.69 98 SER A N 1
ATOM 806 C CA . SER A 1 98 ? 7.225 10.315 -1.809 1.00 90.69 98 SER A CA 1
ATOM 807 C C . SER A 1 98 ? 7.627 9.264 -0.770 1.00 90.69 98 SER A C 1
ATOM 809 O O . SER A 1 98 ? 8.110 8.189 -1.121 1.00 90.69 98 SER A O 1
ATOM 811 N N . VAL A 1 99 ? 7.433 9.575 0.518 1.00 93.06 99 VAL A N 1
ATOM 812 C CA . VAL A 1 99 ? 7.643 8.648 1.647 1.00 93.06 99 VAL A CA 1
ATOM 813 C C . VAL A 1 99 ? 6.282 8.180 2.148 1.00 93.06 99 VAL A C 1
ATOM 815 O O . VAL A 1 99 ? 5.485 8.975 2.647 1.00 93.06 99 VAL A O 1
ATOM 818 N N . ILE A 1 100 ? 6.010 6.891 1.979 1.00 94.56 100 ILE A N 1
ATOM 819 C CA . ILE A 1 100 ? 4.660 6.338 2.008 1.00 94.56 100 ILE A CA 1
ATOM 820 C C . ILE A 1 100 ? 4.590 5.221 3.054 1.00 94.56 100 ILE A C 1
ATOM 822 O O . ILE A 1 100 ? 5.017 4.097 2.778 1.00 94.56 100 ILE A O 1
ATOM 826 N N . PRO A 1 101 ? 4.063 5.490 4.259 1.00 94.50 101 PRO A N 1
ATOM 827 C CA . PRO A 1 101 ? 3.784 4.430 5.215 1.00 94.50 101 PRO A CA 1
ATOM 828 C C . PRO A 1 101 ? 2.585 3.605 4.741 1.00 94.50 101 PRO A C 1
ATOM 830 O O . PRO A 1 101 ? 1.544 4.157 4.378 1.00 94.50 101 PRO A O 1
ATOM 833 N N . VAL A 1 102 ? 2.722 2.280 4.774 1.00 94.62 102 VAL A N 1
ATOM 834 C CA . VAL A 1 102 ? 1.603 1.356 4.568 1.00 94.62 102 VAL A CA 1
ATOM 835 C C . VAL A 1 102 ? 1.274 0.696 5.894 1.00 94.62 102 VAL A C 1
ATOM 837 O O . VAL A 1 102 ? 2.100 0.004 6.496 1.00 94.62 102 VAL A O 1
ATOM 840 N N . TYR A 1 103 ? 0.046 0.916 6.346 1.00 94.06 103 TYR A N 1
ATOM 841 C CA . TYR A 1 103 ? -0.450 0.370 7.601 1.00 94.06 103 TYR A CA 1
ATOM 842 C C . TYR A 1 103 ? -1.050 -1.006 7.368 1.00 94.06 103 TYR A C 1
ATOM 844 O O . TYR A 1 103 ? -1.643 -1.250 6.321 1.00 94.06 103 TYR A O 1
ATOM 852 N N . ARG A 1 104 ? -0.937 -1.897 8.348 1.00 92.56 104 ARG A N 1
ATOM 853 C CA . ARG A 1 104 ? -1.524 -3.237 8.306 1.00 92.56 104 ARG A CA 1
ATOM 854 C C . ARG A 1 104 ? -2.372 -3.481 9.539 1.00 92.56 104 ARG A C 1
ATOM 856 O O . ARG A 1 104 ? -1.944 -3.171 10.646 1.00 92.56 104 ARG A O 1
ATOM 863 N N . ASN A 1 105 ? -3.540 -4.083 9.337 1.00 90.88 105 ASN A N 1
ATOM 864 C CA . ASN A 1 105 ? -4.370 -4.655 10.390 1.00 90.88 105 ASN A CA 1
ATOM 865 C C . ASN A 1 105 ? -4.500 -6.170 10.169 1.00 90.88 105 ASN A C 1
ATOM 867 O O . ASN A 1 105 ? -4.845 -6.612 9.071 1.00 90.88 105 ASN A O 1
ATOM 871 N N . SER A 1 106 ? -4.196 -6.959 11.204 1.00 85.94 106 SER A N 1
ATOM 872 C CA . SER A 1 106 ? -4.228 -8.432 11.152 1.00 85.94 106 SER A CA 1
ATOM 873 C C . SER A 1 106 ? -5.450 -9.065 11.837 1.00 85.94 106 SER A C 1
ATOM 875 O O . SER A 1 106 ? -5.549 -10.287 11.884 1.00 85.94 106 SER A O 1
ATOM 877 N N . ALA A 1 107 ? -6.378 -8.266 12.367 1.00 88.62 107 ALA A N 1
ATOM 878 C CA . ALA A 1 107 ? -7.564 -8.724 13.099 1.00 88.62 107 ALA A CA 1
ATOM 879 C C . ALA A 1 107 ? -8.843 -8.672 12.241 1.00 88.62 107 ALA A C 1
ATOM 881 O O . ALA A 1 107 ? -9.919 -8.334 12.733 1.00 88.62 107 ALA A O 1
ATOM 882 N N . VAL A 1 108 ? -8.717 -8.939 10.939 1.00 91.44 108 VAL A N 1
ATOM 883 C CA . VAL A 1 108 ? -9.809 -8.790 9.972 1.00 91.44 108 VAL A CA 1
ATOM 884 C C . VAL A 1 108 ? -9.973 -10.067 9.153 1.00 91.44 108 VAL A C 1
ATOM 886 O O . VAL A 1 108 ? -8.986 -10.672 8.725 1.00 91.44 108 VAL A O 1
ATOM 889 N N . SER A 1 109 ? -11.220 -10.466 8.916 1.00 91.75 109 SER A N 1
ATOM 890 C CA . SER A 1 109 ? -11.598 -11.591 8.066 1.00 91.75 109 SER A CA 1
ATOM 891 C C . SER A 1 109 ? -12.638 -11.213 7.010 1.00 91.75 109 SER A C 1
ATOM 893 O O . SER A 1 109 ? -13.389 -10.245 7.136 1.00 91.75 109 SER A O 1
ATOM 895 N N . LEU A 1 110 ? -12.666 -11.997 5.933 1.00 90.50 110 LEU A N 1
ATOM 896 C CA . LEU A 1 110 ? -13.728 -12.024 4.934 1.00 90.50 110 LEU A CA 1
ATOM 897 C C . LEU A 1 110 ? -14.278 -13.445 4.874 1.00 90.50 110 LEU A C 1
ATOM 899 O O . LEU A 1 110 ? -13.516 -14.393 4.674 1.00 90.50 110 LEU A O 1
ATOM 903 N N . PHE A 1 111 ? -15.594 -13.598 5.024 1.00 88.56 111 PHE A N 1
ATOM 904 C CA . PHE A 1 111 ? -16.262 -14.905 4.972 1.00 88.56 111 PHE A CA 1
ATOM 905 C C . PHE A 1 111 ? -15.627 -15.942 5.926 1.00 88.56 111 PHE A C 1
ATOM 907 O O . PHE A 1 111 ? -15.406 -17.095 5.545 1.00 88.56 111 PHE A O 1
ATOM 914 N N . GLY A 1 112 ? -15.267 -15.523 7.145 1.00 84.25 112 GLY A N 1
ATOM 915 C CA . GLY A 1 112 ? -14.605 -16.369 8.140 1.00 84.25 112 GLY A CA 1
ATOM 916 C C . GLY A 1 112 ? -13.135 -16.714 7.864 1.00 84.25 112 GLY A C 1
ATOM 917 O O . GLY A 1 112 ? -12.566 -17.533 8.585 1.00 84.25 112 GLY A O 1
ATOM 918 N N . ARG A 1 113 ? -12.494 -16.129 6.841 1.00 87.62 113 ARG A N 1
ATOM 919 C CA . ARG A 1 113 ? -11.060 -16.311 6.550 1.00 87.62 113 ARG A CA 1
ATOM 920 C C . ARG A 1 113 ? -10.284 -15.036 6.831 1.00 87.62 113 ARG A C 1
ATOM 922 O O . ARG A 1 113 ? -10.671 -13.977 6.349 1.00 87.62 113 ARG A O 1
ATOM 929 N N . TYR A 1 114 ? -9.181 -15.141 7.566 1.00 86.94 114 TYR A N 1
ATOM 930 C CA . TYR A 1 114 ? -8.306 -13.998 7.822 1.00 86.94 114 TYR A CA 1
ATOM 931 C C . TYR A 1 114 ? -7.752 -13.416 6.523 1.00 86.94 114 TYR A C 1
ATOM 933 O O . TYR A 1 114 ? -7.343 -14.148 5.620 1.00 86.94 114 TYR A O 1
ATOM 941 N N . VAL A 1 115 ? -7.727 -12.089 6.459 1.00 89.12 115 VAL A N 1
ATOM 942 C CA . VAL A 1 115 ? -7.184 -11.330 5.333 1.00 89.12 115 VAL A CA 1
ATOM 943 C C . VAL A 1 115 ? -6.149 -10.336 5.830 1.00 89.12 115 VAL A C 1
ATOM 945 O O . VAL A 1 115 ? -6.172 -9.907 6.985 1.00 89.12 115 VAL A O 1
ATOM 948 N N . ARG A 1 116 ? -5.231 -9.939 4.949 1.00 87.88 116 ARG A N 1
ATOM 949 C CA . ARG A 1 116 ? -4.303 -8.846 5.243 1.00 87.88 116 ARG A CA 1
ATOM 950 C C . ARG A 1 116 ? -4.944 -7.550 4.773 1.00 87.88 116 ARG A C 1
ATOM 952 O O . ARG A 1 116 ? -5.037 -7.316 3.570 1.00 87.88 116 ARG A O 1
ATOM 959 N N . LEU A 1 117 ? -5.415 -6.741 5.721 1.00 93.81 117 LEU A N 1
ATOM 960 C CA . LEU A 1 117 ? -5.996 -5.438 5.427 1.00 93.81 117 LEU A CA 1
ATOM 961 C C . LEU A 1 117 ? -4.921 -4.354 5.521 1.00 93.81 117 LEU A C 1
ATOM 963 O O . LEU A 1 117 ? -4.340 -4.145 6.587 1.00 93.81 117 LEU A O 1
ATOM 967 N N . TYR A 1 118 ? -4.708 -3.640 4.423 1.00 95.06 118 TYR A N 1
ATOM 968 C CA . TYR A 1 118 ? -3.760 -2.542 4.323 1.00 95.06 118 TYR A CA 1
ATOM 969 C C . TYR A 1 118 ? -4.460 -1.188 4.241 1.00 95.06 118 TYR A C 1
ATOM 971 O O . TYR A 1 118 ? -5.417 -1.016 3.486 1.00 95.06 118 TYR A O 1
ATOM 979 N N . GLY A 1 119 ? -3.957 -0.218 4.999 1.00 96.31 119 GLY A N 1
ATOM 980 C CA . GLY A 1 119 ? -4.354 1.184 4.922 1.00 96.31 119 GLY A CA 1
ATOM 981 C C . GLY A 1 119 ? -3.333 1.983 4.121 1.00 96.31 119 GLY A C 1
ATOM 982 O O . GLY A 1 119 ? -2.153 1.996 4.477 1.00 96.31 119 GLY A O 1
ATOM 983 N N . ILE A 1 120 ? -3.782 2.652 3.058 1.00 95.88 120 ILE A N 1
ATOM 984 C CA . ILE A 1 120 ? -2.939 3.484 2.187 1.00 95.88 120 ILE A CA 1
ATOM 985 C C . ILE A 1 120 ? -3.600 4.849 2.001 1.00 95.88 120 ILE A C 1
ATOM 987 O O . ILE A 1 120 ? -4.816 4.952 1.839 1.00 95.88 120 ILE A O 1
ATOM 991 N N . ASP A 1 121 ? -2.804 5.916 2.062 1.00 95.88 121 ASP A N 1
ATOM 992 C CA . ASP A 1 121 ? -3.298 7.263 1.775 1.00 95.88 121 ASP A CA 1
ATOM 993 C C . ASP A 1 121 ? -3.730 7.342 0.295 1.00 95.88 121 ASP A C 1
ATOM 995 O O . ASP A 1 121 ? -2.929 6.977 -0.573 1.00 95.88 121 ASP A O 1
ATOM 999 N N . PRO A 1 122 ? -4.951 7.817 -0.023 1.00 94.94 122 PRO A N 1
ATOM 1000 C CA . PRO A 1 122 ? -5.451 7.898 -1.397 1.00 94.94 122 PRO A CA 1
ATOM 1001 C C . PRO A 1 122 ? -4.503 8.584 -2.388 1.00 94.94 122 PRO A C 1
ATOM 1003 O O . PRO A 1 122 ? -4.458 8.186 -3.555 1.00 94.94 122 PRO A O 1
ATOM 1006 N N . LYS A 1 123 ? -3.708 9.570 -1.939 1.00 94.25 123 LYS A N 1
ATOM 1007 C CA . LYS A 1 123 ? -2.725 10.262 -2.797 1.00 94.25 123 LYS A CA 1
ATOM 1008 C C . LYS A 1 123 ? -1.605 9.345 -3.293 1.00 94.25 123 LYS A C 1
ATOM 1010 O O . LYS A 1 123 ? -0.937 9.659 -4.269 1.00 94.25 123 LYS A O 1
ATOM 1015 N N . HIS A 1 124 ? -1.414 8.206 -2.633 1.00 93.81 124 HIS A N 1
ATOM 1016 C CA . HIS A 1 124 ? -0.417 7.198 -2.969 1.00 93.81 124 HIS A CA 1
ATOM 1017 C C . HIS A 1 124 ? -1.027 5.923 -3.575 1.00 93.81 124 HIS A C 1
ATOM 1019 O O . HIS A 1 124 ? -0.366 4.889 -3.632 1.00 93.81 124 HIS A O 1
ATOM 1025 N N . SER A 1 125 ? -2.275 5.975 -4.050 1.00 93.19 125 SER A N 1
ATOM 1026 C CA . SER A 1 125 ? -2.975 4.847 -4.693 1.00 93.19 125 SER A CA 1
ATOM 1027 C C . SER A 1 125 ? -2.198 4.212 -5.859 1.00 93.19 125 SER A C 1
ATOM 1029 O O . SER A 1 125 ? -2.284 3.004 -6.100 1.00 93.19 125 SER A O 1
ATOM 1031 N N . PHE A 1 126 ? -1.343 4.993 -6.517 1.00 90.25 126 PHE A N 1
ATOM 1032 C CA . PHE A 1 126 ? -0.479 4.541 -7.600 1.00 90.25 126 PHE A CA 1
ATOM 1033 C C . PHE A 1 126 ? 0.488 3.409 -7.191 1.00 90.25 126 PHE A C 1
ATOM 1035 O O . PHE A 1 126 ? 0.839 2.581 -8.034 1.00 90.25 126 PHE A O 1
ATOM 1042 N N . ILE A 1 127 ? 0.864 3.283 -5.906 1.00 90.81 127 ILE A N 1
ATOM 1043 C CA . ILE A 1 127 ? 1.731 2.184 -5.429 1.00 90.81 127 ILE A CA 1
ATOM 1044 C C . ILE A 1 127 ? 1.038 0.819 -5.480 1.00 90.81 127 ILE A C 1
ATOM 1046 O O . ILE A 1 127 ? 1.701 -0.215 -5.495 1.00 90.81 127 ILE A O 1
ATOM 1050 N N . ILE A 1 128 ? -0.295 0.790 -5.520 1.00 91.62 128 ILE A N 1
ATOM 1051 C CA . ILE A 1 128 ? -1.089 -0.431 -5.711 1.00 91.62 128 ILE A CA 1
ATOM 1052 C C . ILE A 1 128 ? -1.660 -0.541 -7.128 1.00 91.62 128 ILE A C 1
ATOM 1054 O O . ILE A 1 128 ? -2.433 -1.451 -7.414 1.00 91.62 128 ILE A O 1
ATOM 1058 N N . GLY A 1 129 ? -1.228 0.333 -8.042 1.00 89.69 129 GLY A N 1
ATOM 1059 C CA . GLY A 1 129 ? -1.652 0.330 -9.442 1.00 89.69 129 GLY A CA 1
ATOM 1060 C C . GLY A 1 129 ? -3.052 0.893 -9.679 1.00 89.69 129 GLY A C 1
ATOM 1061 O O . GLY A 1 129 ? -3.641 0.601 -10.715 1.00 89.69 129 GLY A O 1
ATOM 1062 N N . LEU A 1 130 ? -3.580 1.680 -8.738 1.00 91.94 130 LEU A N 1
ATOM 1063 C CA . LEU A 1 130 ? -4.849 2.386 -8.885 1.00 91.94 130 LEU A CA 1
ATOM 1064 C C . LEU A 1 130 ? -4.602 3.867 -9.179 1.00 91.94 130 LEU A C 1
ATOM 1066 O O . LEU A 1 130 ? -3.626 4.440 -8.704 1.00 91.94 130 LEU A O 1
ATOM 1070 N N . GLU A 1 131 ? -5.500 4.488 -9.940 1.00 90.56 131 GLU A N 1
ATOM 1071 C CA . GLU A 1 131 ? -5.469 5.941 -10.164 1.00 90.56 131 GLU A CA 1
ATOM 1072 C C . GLU A 1 131 ? -5.993 6.705 -8.945 1.00 90.56 131 GLU A C 1
ATOM 1074 O O . GLU A 1 131 ? -5.448 7.738 -8.572 1.00 90.56 131 GLU A O 1
ATOM 1079 N N . ASN A 1 132 ? -7.056 6.183 -8.323 1.00 93.69 132 ASN A N 1
ATOM 1080 C CA . ASN A 1 132 ? -7.765 6.824 -7.223 1.00 93.69 132 ASN A CA 1
ATOM 1081 C C . ASN A 1 132 ? -8.232 5.766 -6.216 1.00 93.69 132 ASN A C 1
ATOM 1083 O O . ASN A 1 132 ? -8.464 4.610 -6.580 1.00 93.69 132 ASN A O 1
ATOM 1087 N N . MET A 1 133 ? -8.445 6.183 -4.967 1.00 96.12 133 MET A N 1
ATOM 1088 C CA . MET A 1 133 ? -9.112 5.372 -3.947 1.00 96.12 133 MET A CA 1
ATOM 1089 C C . MET A 1 133 ? -10.255 6.153 -3.301 1.00 96.12 133 MET A C 1
ATOM 1091 O O . MET A 1 133 ? -10.122 7.344 -3.023 1.00 96.12 133 MET A O 1
ATOM 1095 N N . GLU A 1 134 ? -11.358 5.464 -3.038 1.00 96.31 134 GLU A N 1
ATOM 1096 C CA . GLU A 1 134 ? -12.553 5.994 -2.388 1.00 96.31 134 GLU A CA 1
ATOM 1097 C C . GLU A 1 134 ? -12.696 5.438 -0.970 1.00 96.31 134 GLU A C 1
ATOM 1099 O O . GLU A 1 134 ? -12.355 4.286 -0.687 1.00 96.31 134 GLU A O 1
ATOM 1104 N N . ASP A 1 135 ? -13.244 6.256 -0.073 1.00 96.19 135 ASP A N 1
ATOM 1105 C CA . ASP A 1 135 ? -13.560 5.822 1.284 1.00 96.19 135 ASP A CA 1
ATOM 1106 C C . ASP A 1 135 ? -14.637 4.728 1.284 1.00 96.19 135 ASP A C 1
ATOM 1108 O O . ASP A 1 135 ? -15.567 4.738 0.478 1.00 96.19 135 ASP A O 1
ATOM 1112 N N . ASN A 1 136 ? -14.558 3.813 2.251 1.00 94.69 136 ASN A N 1
ATOM 1113 C CA . ASN A 1 136 ? -15.472 2.679 2.418 1.00 94.69 136 ASN A CA 1
ATOM 1114 C C . ASN A 1 136 ? -15.521 1.700 1.223 1.00 94.69 136 ASN A C 1
ATOM 1116 O O . ASN A 1 136 ? -16.484 0.939 1.082 1.00 94.69 136 ASN A O 1
ATOM 1120 N N . VAL A 1 137 ? -14.470 1.677 0.398 1.00 96.56 137 VAL A N 1
ATOM 1121 C CA . VAL A 1 137 ? -14.268 0.696 -0.676 1.00 96.56 137 VAL A CA 1
ATOM 1122 C C . VAL A 1 137 ? -13.077 -0.201 -0.346 1.00 96.56 137 VAL A C 1
ATOM 1124 O O . VAL A 1 137 ? -12.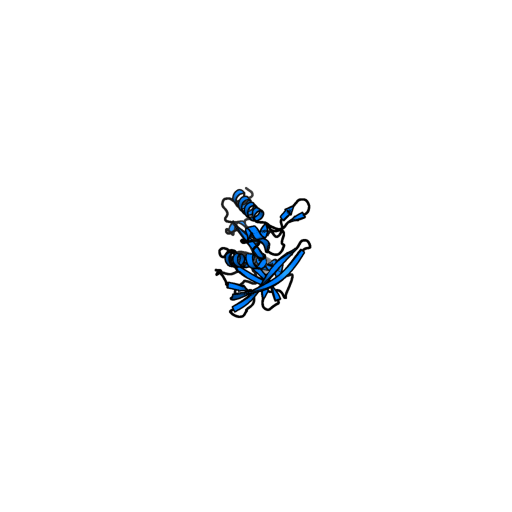005 0.273 0.026 1.00 96.56 137 VAL A O 1
ATOM 1127 N N . LEU A 1 138 ? -13.280 -1.510 -0.476 1.00 96.31 138 LEU A N 1
ATOM 1128 C CA . LEU A 1 138 ? -12.276 -2.550 -0.307 1.00 96.31 138 LEU A CA 1
ATOM 1129 C C . LEU A 1 138 ? -11.678 -2.911 -1.669 1.00 96.31 138 LEU A C 1
ATOM 1131 O O . LEU A 1 138 ? -12.342 -3.505 -2.520 1.00 96.31 138 LEU A O 1
ATOM 1135 N N . TYR A 1 139 ? -10.418 -2.556 -1.874 1.00 95.62 139 TYR A N 1
ATOM 1136 C CA . TYR A 1 139 ? -9.686 -2.855 -3.094 1.00 95.62 139 TYR A CA 1
ATOM 1137 C C . TYR A 1 139 ? -8.974 -4.198 -2.979 1.00 95.62 139 TYR A C 1
ATOM 1139 O O . TYR A 1 139 ? -8.326 -4.482 -1.972 1.00 95.62 139 TYR A O 1
ATOM 1147 N N . THR A 1 140 ? -9.093 -5.027 -4.010 1.00 92.50 140 THR A N 1
ATOM 1148 C CA . THR A 1 140 ? -8.601 -6.412 -4.004 1.00 92.50 140 THR A CA 1
ATOM 1149 C C . THR A 1 140 ? -7.865 -6.751 -5.299 1.00 92.50 140 THR A C 1
ATOM 1151 O O . THR A 1 140 ? -8.013 -6.076 -6.327 1.00 92.50 140 THR A O 1
ATOM 1154 N N . VAL A 1 141 ? -7.033 -7.794 -5.231 1.00 87.75 141 VAL A N 1
ATOM 1155 C CA . VAL A 1 141 ? -6.319 -8.348 -6.393 1.00 87.75 141 VAL A CA 1
ATOM 1156 C C . VAL A 1 141 ? -7.236 -9.272 -7.193 1.00 87.75 141 VAL A C 1
ATOM 1158 O O . VAL A 1 141 ? -7.198 -9.280 -8.425 1.00 87.75 141 VAL A O 1
ATOM 1161 N N . SER A 1 142 ? -8.044 -10.063 -6.489 1.00 85.50 142 SER A N 1
ATOM 1162 C CA . SER A 1 142 ? -8.949 -11.052 -7.070 1.00 85.50 142 SER A CA 1
ATOM 1163 C C . SER A 1 142 ? -10.360 -10.494 -7.208 1.00 85.50 142 SER A C 1
ATOM 1165 O O . SER A 1 142 ? -10.812 -9.712 -6.379 1.00 85.50 142 SER A O 1
ATOM 1167 N N . ASN A 1 143 ? -11.098 -10.936 -8.229 1.00 85.25 143 ASN A N 1
ATOM 1168 C CA . ASN A 1 143 ? -12.506 -10.567 -8.347 1.00 85.25 143 ASN A CA 1
ATOM 1169 C C . ASN A 1 143 ? -13.317 -11.128 -7.173 1.00 85.25 143 ASN A C 1
ATOM 1171 O O . ASN A 1 143 ? -13.275 -12.328 -6.897 1.00 85.25 143 ASN A O 1
ATOM 1175 N N . MET A 1 144 ? -14.091 -10.253 -6.535 1.00 85.56 144 MET A N 1
ATOM 1176 C CA . MET A 1 144 ? -15.013 -10.572 -5.447 1.00 85.56 144 MET A CA 1
ATOM 1177 C C . MET A 1 144 ? -16.439 -10.136 -5.791 1.00 85.56 144 MET A C 1
ATOM 1179 O O . MET A 1 144 ? -16.681 -9.526 -6.830 1.00 85.56 144 MET A O 1
ATOM 1183 N N . GLN A 1 145 ? -17.394 -10.483 -4.927 1.00 88.94 145 GLN A N 1
ATOM 1184 C CA . GLN A 1 145 ? -18.757 -9.951 -5.002 1.00 88.94 145 GLN A CA 1
ATOM 1185 C C . GLN A 1 145 ? -18.740 -8.445 -4.731 1.00 88.94 145 GLN A C 1
ATOM 1187 O O . GLN A 1 145 ? -18.033 -8.035 -3.820 1.00 88.94 145 GLN A O 1
ATOM 1192 N N . ASP A 1 146 ? -19.579 -7.669 -5.430 1.00 90.06 146 ASP A N 1
ATOM 1193 C CA . ASP A 1 146 ? -19.651 -6.195 -5.346 1.00 90.06 146 ASP A CA 1
ATOM 1194 C C . ASP A 1 146 ? -19.714 -5.636 -3.918 1.00 90.06 146 ASP A C 1
ATOM 1196 O O . ASP A 1 146 ? -19.294 -4.506 -3.654 1.00 90.06 146 ASP A O 1
ATOM 1200 N N . THR A 1 147 ? -20.264 -6.420 -2.992 1.00 93.06 147 THR A N 1
ATOM 1201 C CA . THR A 1 147 ? -20.269 -6.130 -1.564 1.00 93.06 147 THR A CA 1
ATOM 1202 C C . THR A 1 147 ? -19.854 -7.355 -0.769 1.00 93.06 147 THR A C 1
ATOM 1204 O O . THR A 1 147 ? -20.387 -8.442 -0.996 1.00 93.06 147 THR A O 1
ATOM 1207 N N . VAL A 1 148 ? -18.970 -7.167 0.209 1.00 93.44 148 VAL A N 1
ATOM 1208 C CA . VAL A 1 148 ? -18.475 -8.237 1.083 1.00 93.44 148 VAL A CA 1
ATOM 1209 C C . VAL A 1 148 ? -18.619 -7.868 2.563 1.00 93.44 148 VAL A C 1
ATOM 1211 O O . VAL A 1 148 ? -18.513 -6.687 2.918 1.00 93.44 148 VAL A O 1
ATOM 1214 N N . PRO A 1 149 ? -18.858 -8.853 3.448 1.00 93.50 149 PRO A N 1
ATOM 1215 C CA . PRO A 1 149 ? -18.838 -8.639 4.886 1.00 93.50 149 PRO A CA 1
ATOM 1216 C C . PRO A 1 149 ? -17.387 -8.602 5.379 1.00 93.50 149 PRO A C 1
ATOM 1218 O O . PRO A 1 149 ? -16.703 -9.623 5.393 1.00 93.50 149 PRO A O 1
ATOM 1221 N N . LEU A 1 150 ? -16.927 -7.421 5.790 1.00 94.69 150 LEU A N 1
ATOM 1222 C CA . LEU A 1 150 ? -15.670 -7.254 6.508 1.00 94.69 150 LEU A CA 1
ATOM 1223 C C . LEU A 1 150 ? -15.911 -7.539 7.988 1.00 94.69 150 LEU A C 1
ATOM 1225 O O . LEU A 1 150 ? -16.552 -6.757 8.690 1.00 94.69 150 LEU A O 1
ATOM 1229 N N . GLU A 1 151 ? -15.424 -8.678 8.451 1.00 94.50 151 GLU A N 1
ATOM 1230 C CA . GLU A 1 151 ? -15.518 -9.114 9.838 1.00 94.50 151 GLU A CA 1
ATOM 1231 C C . GLU A 1 151 ? -14.291 -8.594 10.591 1.00 94.50 151 GLU A C 1
ATOM 1233 O O . GLU A 1 151 ? -13.156 -8.947 10.282 1.00 94.50 151 GLU A O 1
ATOM 1238 N N . ILE A 1 152 ? -14.505 -7.716 11.562 1.00 93.56 152 ILE A N 1
ATOM 1239 C CA . ILE A 1 152 ? -13.448 -7.093 12.355 1.00 93.56 152 ILE A CA 1
ATOM 1240 C C . ILE A 1 152 ? -13.486 -7.730 13.739 1.00 93.56 152 ILE A C 1
ATOM 1242 O O . ILE A 1 152 ? -14.458 -7.551 14.476 1.00 93.56 152 ILE A O 1
ATOM 1246 N N . SER A 1 153 ? -12.442 -8.468 14.102 1.00 90.69 153 SER A N 1
ATOM 1247 C CA . SER A 1 153 ? -12.324 -9.057 15.433 1.00 90.69 153 SER A CA 1
ATOM 1248 C C . SER A 1 153 ? -11.955 -7.983 16.449 1.00 90.69 153 SER A C 1
ATOM 1250 O O . SER A 1 153 ? -10.911 -7.335 16.333 1.00 90.69 153 SER A O 1
ATOM 1252 N N . VAL A 1 154 ? -12.807 -7.803 17.458 1.00 89.25 154 VAL A N 1
ATOM 1253 C CA . VAL A 1 154 ? -12.484 -6.982 18.628 1.00 89.25 154 VAL A CA 1
ATOM 1254 C C . VAL A 1 154 ? -11.448 -7.743 19.443 1.00 89.25 154 VAL A C 1
ATOM 1256 O O . VAL A 1 154 ? -11.694 -8.878 19.835 1.00 89.25 154 VAL A O 1
ATOM 1259 N N . VAL A 1 155 ? -10.285 -7.156 19.706 1.00 85.00 155 VAL A N 1
ATOM 1260 C CA . VAL A 1 155 ? -9.226 -7.832 20.461 1.00 85.00 155 VAL A CA 1
ATOM 1261 C C . VAL A 1 155 ? -9.117 -7.244 21.855 1.00 85.00 155 VAL A C 1
ATOM 1263 O O . VAL A 1 155 ? -8.778 -6.074 22.021 1.00 85.00 155 VAL A O 1
ATOM 1266 N N . LYS A 1 156 ? -9.335 -8.063 22.880 1.00 81.69 156 LYS A N 1
ATOM 1267 C CA . LYS A 1 156 ? -9.093 -7.693 24.276 1.00 81.69 156 LYS A CA 1
ATOM 1268 C C . LYS A 1 156 ? -7.617 -7.916 24.595 1.00 81.69 156 LYS A C 1
ATOM 1270 O O . LYS A 1 156 ? -7.041 -8.928 24.212 1.00 81.69 156 LYS A O 1
ATOM 1275 N N . ILE A 1 157 ? -6.986 -6.936 25.244 1.00 75.06 157 ILE A N 1
ATOM 1276 C CA . ILE A 1 157 ? -5.593 -7.080 25.707 1.00 75.06 157 ILE A CA 1
ATOM 1277 C C . ILE A 1 157 ? -5.683 -7.397 27.188 1.00 75.06 157 ILE A C 1
ATOM 1279 O O . ILE A 1 157 ? -6.193 -6.574 27.948 1.00 75.06 157 ILE A O 1
ATOM 1283 N N . GLU A 1 158 ? -5.199 -8.569 27.562 1.00 76.06 158 GLU A N 1
ATOM 1284 C CA . GLU A 1 158 ? -5.090 -9.016 28.945 1.00 76.06 158 GLU A CA 1
ATOM 1285 C C . GLU A 1 158 ? -3.616 -9.071 29.367 1.00 76.06 158 GLU A C 1
ATOM 1287 O O . GLU A 1 158 ? -2.713 -8.998 28.532 1.00 76.06 158 GLU A O 1
ATOM 1292 N N . GLU A 1 159 ? -3.348 -9.229 30.668 1.00 67.44 159 GLU A N 1
ATOM 1293 C CA . GLU A 1 159 ? -1.978 -9.275 31.212 1.00 67.44 159 GLU A CA 1
ATOM 1294 C C . GLU A 1 159 ? -1.095 -10.357 30.559 1.00 67.44 159 GLU A C 1
ATOM 1296 O O . GLU A 1 159 ? 0.120 -10.188 30.478 1.00 67.44 159 GLU A O 1
ATOM 1301 N N . ASN A 1 160 ? -1.697 -11.437 30.042 1.00 63.81 160 ASN A N 1
ATOM 1302 C CA . ASN A 1 160 ? -0.993 -12.580 29.453 1.00 63.81 160 ASN A CA 1
ATOM 1303 C C . ASN A 1 160 ? -1.079 -12.663 27.916 1.00 63.81 160 ASN A C 1
ATOM 1305 O O . ASN A 1 160 ? -0.634 -13.660 27.343 1.00 63.81 160 ASN A O 1
ATOM 1309 N N . GLY A 1 161 ? -1.635 -11.656 27.232 1.00 68.81 161 GLY A N 1
ATOM 1310 C CA . GLY A 1 161 ? -1.698 -11.642 25.768 1.00 68.81 161 GLY A CA 1
ATOM 1311 C C . GLY A 1 161 ? -2.979 -11.047 25.190 1.00 68.81 161 GLY A C 1
ATOM 1312 O O . GLY A 1 161 ? -3.573 -10.128 25.748 1.00 68.81 161 GLY A O 1
ATOM 1313 N N . PHE A 1 162 ? -3.376 -11.556 24.025 1.00 74.56 162 PHE A N 1
ATOM 1314 C CA . PHE A 1 162 ? -4.531 -11.079 23.267 1.00 74.56 162 PHE A CA 1
ATOM 1315 C C . PHE A 1 162 ? -5.634 -12.138 23.273 1.00 74.56 162 PHE A C 1
ATOM 1317 O O . PHE A 1 162 ? -5.374 -13.289 22.925 1.00 74.56 162 PHE A O 1
ATOM 1324 N N . GLU A 1 163 ? -6.857 -11.742 23.611 1.00 78.38 163 GLU A N 1
ATOM 1325 C CA . GLU A 1 163 ? -8.048 -12.580 23.476 1.00 78.38 163 GLU A CA 1
ATOM 1326 C C . GLU A 1 163 ? -8.936 -12.032 22.352 1.00 78.38 163 GLU A C 1
ATOM 1328 O O . GLU A 1 163 ? -9.211 -10.830 22.281 1.00 78.38 163 GLU A O 1
ATOM 1333 N N . ALA A 1 164 ? -9.380 -12.912 21.454 1.00 74.38 164 ALA A N 1
ATOM 1334 C CA . ALA A 1 164 ? -10.357 -12.558 20.434 1.00 74.38 164 ALA A CA 1
ATOM 1335 C C . ALA A 1 164 ? -11.749 -12.444 21.076 1.00 74.38 164 ALA A C 1
ATOM 1337 O O . ALA A 1 164 ? -12.275 -13.409 21.624 1.00 74.38 164 ALA A O 1
ATOM 1338 N N . GLY A 1 165 ? -12.325 -11.248 21.019 1.00 77.75 165 GLY A N 1
ATOM 1339 C CA . GLY A 1 165 ? -13.689 -10.947 21.430 1.00 77.75 165 GLY A CA 1
ATOM 1340 C C . GLY A 1 165 ? -14.706 -11.168 20.309 1.00 77.75 165 GLY A C 1
ATOM 1341 O O . GLY A 1 165 ? -14.495 -11.953 19.385 1.00 77.75 165 GLY A O 1
ATOM 1342 N N . GLU A 1 166 ? -15.839 -10.471 20.402 1.00 85.81 166 GLU A N 1
ATOM 1343 C CA . GLU A 1 166 ? -16.896 -10.541 19.391 1.00 85.81 166 GLU A CA 1
ATOM 1344 C C . GLU A 1 166 ? -16.445 -9.928 18.057 1.00 85.81 166 GLU A C 1
ATOM 1346 O O . GLU A 1 166 ? -15.684 -8.960 18.014 1.00 85.81 166 GLU A O 1
ATOM 1351 N N . ASN A 1 167 ? -16.936 -10.487 16.950 1.00 88.62 167 ASN A N 1
ATOM 1352 C CA . ASN A 1 167 ? -16.689 -9.938 15.623 1.00 88.62 167 ASN A CA 1
ATOM 1353 C C . ASN A 1 167 ? -17.728 -8.864 15.294 1.00 88.62 167 ASN A C 1
ATOM 1355 O O . ASN A 1 167 ? -18.933 -9.114 15.322 1.00 88.62 167 ASN A O 1
ATOM 1359 N N . HIS A 1 168 ? -17.259 -7.691 14.885 1.00 92.44 168 HIS A N 1
ATOM 1360 C CA . HIS A 1 168 ? -18.098 -6.651 14.313 1.00 92.44 168 HIS A CA 1
ATOM 1361 C C . HIS A 1 168 ? -18.086 -6.769 12.787 1.00 92.44 168 HIS A C 1
ATOM 1363 O O . HIS A 1 168 ? -17.036 -6.672 12.158 1.00 92.44 168 HIS A O 1
ATOM 1369 N N . THR A 1 169 ? -19.250 -6.925 12.159 1.00 93.69 169 THR A N 1
ATOM 1370 C CA . THR A 1 169 ? -19.342 -7.020 10.691 1.00 93.69 169 THR A CA 1
ATOM 1371 C C . THR A 1 169 ? -19.668 -5.662 10.073 1.00 93.69 169 THR A C 1
ATOM 1373 O O . THR A 1 169 ? -20.666 -5.039 10.431 1.00 93.69 169 THR A O 1
ATOM 1376 N N . LYS A 1 170 ? -18.852 -5.203 9.121 1.00 92.88 170 LYS A N 1
ATOM 1377 C CA . LYS A 1 170 ? -19.089 -4.002 8.305 1.00 92.88 170 LYS A CA 1
ATOM 1378 C C . LYS A 1 170 ? -19.268 -4.416 6.844 1.00 92.88 170 LYS A C 1
ATOM 1380 O O . LYS A 1 170 ? -18.406 -5.072 6.272 1.00 92.88 170 LYS A O 1
ATOM 1385 N N . SER A 1 171 ? -20.384 -4.036 6.224 1.00 94.06 171 SER A N 1
ATOM 1386 C CA . SER A 1 171 ? -20.590 -4.269 4.789 1.00 94.06 171 SER A CA 1
ATOM 1387 C C . SER A 1 171 ? -19.735 -3.295 3.983 1.00 94.06 171 SER A C 1
ATOM 1389 O O . SER A 1 171 ? -19.889 -2.083 4.126 1.00 94.06 171 SER A O 1
ATOM 1391 N N . MET A 1 172 ? -18.870 -3.818 3.119 1.00 95.19 172 MET A N 1
ATOM 1392 C CA . MET A 1 172 ? -17.936 -3.035 2.310 1.00 95.19 172 MET A CA 1
ATOM 1393 C C . MET A 1 172 ? -18.246 -3.212 0.831 1.00 95.19 172 MET A C 1
ATOM 1395 O O . MET A 1 172 ? -18.451 -4.337 0.381 1.00 95.19 172 MET A O 1
ATOM 1399 N N . LYS A 1 173 ? -18.249 -2.117 0.062 1.00 95.94 173 LYS A N 1
ATOM 1400 C CA . LYS A 1 173 ? -18.197 -2.221 -1.402 1.00 95.94 173 LYS A CA 1
ATOM 1401 C C . LYS A 1 173 ? -16.824 -2.734 -1.806 1.00 95.94 173 LYS A C 1
ATOM 1403 O O . LYS A 1 173 ? -15.837 -2.347 -1.185 1.00 95.94 173 LYS A O 1
ATOM 1408 N N . THR A 1 174 ? -16.742 -3.545 -2.848 1.00 94.44 174 THR A N 1
ATOM 1409 C CA . THR A 1 174 ? -15.461 -4.008 -3.383 1.00 94.44 174 THR A CA 1
ATOM 1410 C C . THR A 1 174 ? -15.146 -3.360 -4.712 1.00 94.44 174 THR A C 1
ATOM 1412 O O . THR A 1 174 ? -16.040 -3.132 -5.525 1.00 94.44 174 THR A O 1
ATOM 1415 N N . SER A 1 175 ? -13.863 -3.146 -4.968 1.00 94.69 175 SER A N 1
ATOM 1416 C CA . SER A 1 175 ? -13.363 -2.800 -6.289 1.00 94.69 175 SER A CA 1
ATOM 1417 C C . SER A 1 175 ? -12.131 -3.634 -6.617 1.00 94.69 175 SER A C 1
ATOM 1419 O O . SER A 1 175 ? -11.291 -3.924 -5.763 1.00 94.69 175 SER A O 1
ATOM 1421 N N . THR A 1 176 ? -12.037 -4.050 -7.869 1.00 89.75 176 THR A N 1
ATOM 1422 C CA . THR A 1 176 ? -10.921 -4.835 -8.396 1.00 89.75 176 THR A CA 1
ATOM 1423 C C . THR A 1 176 ? -10.018 -3.916 -9.194 1.00 89.75 176 THR A C 1
ATOM 1425 O O . THR A 1 176 ? -10.507 -3.020 -9.880 1.00 89.75 176 THR A O 1
ATOM 1428 N N . GLY A 1 177 ? -8.715 -4.158 -9.172 1.00 85.25 177 GLY A N 1
ATOM 1429 C CA . GLY A 1 177 ? -7.777 -3.338 -9.944 1.00 85.25 177 GLY A CA 1
ATOM 1430 C C . GLY A 1 177 ? -6.414 -3.186 -9.295 1.00 85.25 177 GLY A C 1
ATOM 1431 O O . GLY A 1 177 ? -5.525 -2.597 -9.901 1.00 85.25 177 GLY A O 1
ATOM 1432 N N . VAL A 1 178 ? -6.228 -3.741 -8.093 1.00 90.25 178 VAL A N 1
ATOM 1433 C CA . VAL A 1 178 ? -4.908 -3.801 -7.475 1.00 90.25 178 VAL A CA 1
ATOM 1434 C C . VAL A 1 178 ? -3.971 -4.583 -8.390 1.00 90.25 178 VAL A C 1
ATOM 1436 O O . VAL A 1 178 ? -4.219 -5.739 -8.742 1.00 90.25 178 VAL A O 1
ATOM 1439 N N . SER A 1 179 ? -2.880 -3.937 -8.785 1.00 87.50 179 SER A N 1
ATOM 1440 C CA . SER A 1 179 ? -1.879 -4.539 -9.653 1.00 87.50 179 SER A CA 1
ATOM 1441 C C 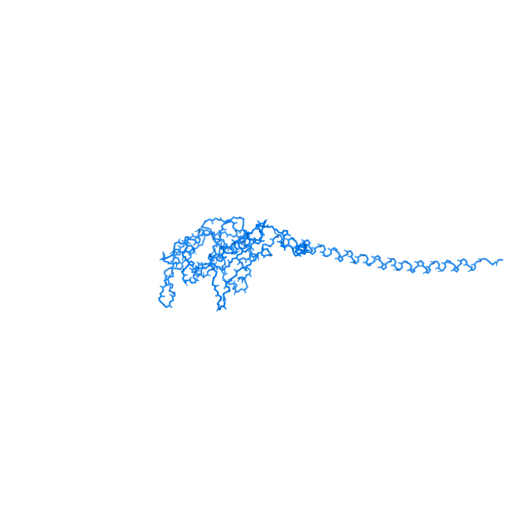. SER A 1 179 ? -1.133 -5.647 -8.920 1.00 87.50 179 SER A C 1
ATOM 1443 O O . SER A 1 179 ? -0.572 -5.430 -7.848 1.00 87.50 179 SER A O 1
ATOM 1445 N N . LYS A 1 180 ? -1.024 -6.821 -9.553 1.00 81.31 180 LYS A N 1
ATOM 1446 C CA . LYS A 1 180 ? -0.196 -7.936 -9.057 1.00 81.31 180 LYS A CA 1
ATOM 1447 C C . LYS A 1 180 ? 1.286 -7.578 -8.923 1.00 81.31 180 LYS A C 1
ATOM 1449 O O . LYS A 1 180 ? 1.996 -8.223 -8.165 1.00 81.31 180 LYS A O 1
ATOM 1454 N N . ASN A 1 181 ? 1.737 -6.552 -9.645 1.00 78.44 181 ASN A N 1
ATOM 1455 C CA . ASN A 1 181 ? 3.110 -6.052 -9.590 1.00 78.44 181 ASN A CA 1
ATOM 1456 C C . ASN A 1 181 ? 3.274 -4.912 -8.571 1.00 78.44 181 ASN A C 1
ATOM 1458 O O . ASN A 1 181 ? 4.277 -4.201 -8.614 1.00 78.44 181 ASN A O 1
ATOM 1462 N N . SER A 1 182 ? 2.284 -4.680 -7.703 1.00 86.38 182 SER A N 1
ATOM 1463 C CA . SER A 1 182 ? 2.402 -3.671 -6.655 1.00 86.38 182 SER A CA 1
ATOM 1464 C C . SER A 1 182 ? 3.612 -3.975 -5.756 1.00 86.38 182 SER A C 1
ATOM 1466 O O . SER A 1 182 ? 3.728 -5.109 -5.283 1.00 86.38 182 SER A O 1
ATOM 1468 N N . PRO A 1 183 ? 4.477 -2.988 -5.448 1.00 85.88 183 PRO A N 1
ATOM 1469 C CA . PRO A 1 183 ? 5.529 -3.129 -4.439 1.00 85.88 183 PRO A CA 1
ATOM 1470 C C . PRO A 1 183 ? 4.994 -3.539 -3.062 1.00 85.88 183 PRO A C 1
ATOM 1472 O O . PRO A 1 183 ? 5.730 -4.111 -2.269 1.00 85.88 183 PRO A O 1
ATOM 1475 N N . VAL A 1 184 ? 3.713 -3.294 -2.766 1.00 87.56 184 VAL A N 1
ATOM 1476 C CA . VAL A 1 184 ? 3.116 -3.726 -1.495 1.00 87.56 184 VAL A CA 1
ATOM 1477 C C . VAL A 1 184 ? 2.908 -5.242 -1.442 1.00 87.56 184 VAL A C 1
ATOM 1479 O O . VAL A 1 184 ? 2.912 -5.842 -0.372 1.00 87.56 184 VAL A O 1
ATOM 1482 N N . LEU A 1 185 ? 2.777 -5.882 -2.605 1.00 82.62 185 LEU A N 1
ATOM 1483 C CA . LEU A 1 185 ? 2.546 -7.319 -2.735 1.00 82.62 185 LEU A CA 1
ATOM 1484 C C . LEU A 1 185 ? 3.826 -8.129 -2.992 1.00 82.62 185 LEU A C 1
ATOM 1486 O O . LEU A 1 185 ? 3.787 -9.354 -2.883 1.00 82.62 185 LEU A O 1
ATOM 1490 N N . SER A 1 186 ? 4.949 -7.488 -3.341 1.00 72.38 186 SER A N 1
ATOM 1491 C CA . SER A 1 186 ? 6.149 -8.180 -3.841 1.00 72.38 186 SER A CA 1
ATOM 1492 C C . SER A 1 186 ? 6.780 -9.144 -2.832 1.00 72.38 186 SER A C 1
ATOM 1494 O O . SER A 1 186 ? 7.230 -10.220 -3.221 1.00 72.38 186 SER A O 1
ATOM 1496 N N . ASP A 1 187 ? 6.763 -8.795 -1.547 1.00 63.50 187 ASP A N 1
ATOM 1497 C CA . ASP A 1 187 ? 7.271 -9.648 -0.460 1.00 63.50 187 ASP A CA 1
ATOM 1498 C C . ASP A 1 187 ? 6.246 -10.680 0.020 1.00 63.50 187 ASP A C 1
ATOM 1500 O O . ASP A 1 187 ? 6.574 -11.729 0.582 1.00 63.50 187 ASP A O 1
ATOM 1504 N N . ASP A 1 188 ? 4.978 -10.367 -0.201 1.00 59.41 188 ASP A N 1
ATOM 1505 C CA . ASP A 1 188 ? 3.855 -11.014 0.444 1.00 59.41 188 ASP A CA 1
ATOM 1506 C C . ASP A 1 188 ? 3.343 -12.205 -0.378 1.00 59.41 188 ASP A C 1
ATOM 1508 O O . ASP A 1 188 ? 3.075 -13.263 0.197 1.00 59.41 188 ASP A O 1
ATOM 1512 N N . LEU A 1 189 ? 3.323 -12.080 -1.712 1.00 52.81 189 LEU A N 1
ATOM 1513 C CA . LEU A 1 189 ? 2.943 -13.144 -2.655 1.00 52.81 189 LEU A CA 1
ATOM 1514 C C . LEU A 1 189 ? 3.885 -14.361 -2.622 1.00 52.81 189 LEU A C 1
ATOM 1516 O O . LEU A 1 189 ? 3.522 -15.436 -3.092 1.00 52.81 189 LEU A O 1
ATOM 1520 N N . MET A 1 190 ? 5.091 -14.206 -2.070 1.00 47.84 190 MET A N 1
ATOM 1521 C CA . MET A 1 190 ? 6.072 -15.289 -1.936 1.00 47.84 190 MET A CA 1
ATOM 1522 C C . MET A 1 190 ? 5.839 -16.166 -0.696 1.00 47.84 190 MET A C 1
ATOM 1524 O O . MET A 1 190 ? 6.468 -17.218 -0.583 1.00 47.84 190 MET A O 1
ATOM 1528 N N . ARG A 1 191 ? 4.983 -15.744 0.250 1.00 52.97 191 ARG A N 1
ATOM 1529 C CA . ARG A 1 191 ? 4.874 -16.382 1.575 1.00 52.97 191 ARG A CA 1
ATOM 1530 C C . ARG A 1 191 ? 3.550 -17.086 1.872 1.00 52.97 191 ARG A C 1
ATOM 1532 O O . ARG A 1 191 ? 3.593 -18.019 2.660 1.00 52.97 191 ARG A O 1
ATOM 1539 N N . ASP A 1 192 ? 2.429 -16.718 1.249 1.00 55.09 192 ASP A N 1
ATOM 1540 C CA . ASP A 1 192 ? 1.139 -17.402 1.461 1.00 55.09 192 ASP A CA 1
ATOM 1541 C C . ASP A 1 192 ? 0.246 -17.318 0.215 1.00 55.09 192 ASP A C 1
ATOM 1543 O O . ASP A 1 192 ? -0.286 -16.258 -0.098 1.00 55.09 192 ASP A O 1
ATOM 1547 N N . SER A 1 193 ? 0.036 -18.437 -0.487 1.00 57.28 193 SER A N 1
ATOM 1548 C CA . SER A 1 193 ? -0.840 -18.488 -1.673 1.00 57.28 193 SER A CA 1
ATOM 1549 C C . SER A 1 193 ? -2.333 -18.351 -1.359 1.00 57.28 193 SER A C 1
ATOM 1551 O O . SER A 1 193 ? -3.123 -18.127 -2.274 1.00 57.28 193 SER A O 1
ATOM 1553 N N . ASP A 1 194 ? -2.718 -18.501 -0.088 1.00 65.56 194 ASP A N 1
ATOM 1554 C CA . ASP A 1 194 ? -4.113 -18.717 0.315 1.00 65.56 194 ASP A CA 1
ATOM 1555 C C . ASP A 1 194 ? -4.730 -17.525 1.070 1.00 65.56 194 ASP A C 1
ATOM 1557 O O . ASP A 1 194 ? -5.929 -17.536 1.361 1.00 65.56 194 ASP A O 1
ATOM 1561 N N . MET A 1 195 ? -3.935 -16.497 1.395 1.00 75.94 195 MET A N 1
ATOM 1562 C CA . MET A 1 195 ? -4.417 -15.283 2.060 1.00 75.94 195 MET A CA 1
ATOM 1563 C C . MET A 1 195 ? -4.792 -14.207 1.045 1.00 75.94 195 MET A C 1
ATOM 1565 O O . MET A 1 195 ? -4.026 -13.899 0.135 1.00 75.94 195 MET A O 1
ATOM 1569 N N . GLU A 1 196 ? -5.953 -13.583 1.242 1.00 84.81 196 GLU A N 1
ATOM 1570 C CA . GLU A 1 196 ? -6.351 -12.440 0.427 1.00 84.81 196 GLU A CA 1
ATOM 1571 C C . GLU A 1 196 ? -5.708 -11.144 0.942 1.00 84.81 196 GLU A C 1
ATOM 1573 O O . GLU A 1 196 ? -5.661 -10.874 2.150 1.00 84.81 196 GLU A O 1
ATOM 1578 N N . TYR A 1 197 ? -5.268 -10.317 -0.003 1.00 88.19 197 TYR A N 1
ATOM 1579 C CA . TYR A 1 197 ? -4.714 -8.990 0.227 1.00 88.19 197 TYR A CA 1
ATOM 1580 C C . TYR A 1 197 ? -5.768 -7.938 -0.095 1.00 88.19 197 TYR A C 1
ATOM 1582 O O . TYR A 1 197 ? -6.242 -7.838 -1.229 1.00 88.19 197 TYR A O 1
ATOM 1590 N N . CYS A 1 198 ? -6.128 -7.151 0.911 1.00 93.31 198 CYS A N 1
ATOM 1591 C CA . CYS A 1 198 ? -7.171 -6.145 0.817 1.00 93.31 198 CYS A CA 1
ATOM 1592 C C . CYS A 1 198 ? -6.604 -4.765 1.144 1.00 93.31 198 CYS A C 1
ATOM 1594 O O . CYS A 1 198 ? -5.797 -4.625 2.058 1.00 93.31 198 CYS A O 1
ATOM 1596 N N . PHE A 1 199 ? -7.067 -3.737 0.442 1.00 95.94 199 PHE A N 1
ATOM 1597 C CA . PHE A 1 199 ? -6.588 -2.367 0.593 1.00 95.94 199 PHE A CA 1
ATOM 1598 C C . PHE A 1 199 ? -7.758 -1.414 0.803 1.00 95.94 199 PHE A C 1
ATOM 1600 O O . PHE A 1 199 ? -8.792 -1.532 0.150 1.00 95.94 199 PHE A O 1
ATOM 1607 N N . VAL A 1 200 ? -7.595 -0.453 1.703 1.00 97.38 200 VAL A N 1
ATOM 1608 C CA . VAL A 1 200 ? -8.569 0.608 1.985 1.00 97.38 200 VAL A CA 1
ATOM 1609 C C . VAL A 1 200 ? -7.851 1.944 2.153 1.00 97.38 200 VAL A C 1
ATOM 1611 O O . VAL A 1 200 ? -6.636 1.991 2.366 1.00 97.38 200 VAL A O 1
ATOM 1614 N N . THR A 1 201 ? -8.599 3.044 2.072 1.00 97.75 201 THR A N 1
ATOM 1615 C CA . THR A 1 201 ? -8.055 4.375 2.374 1.00 97.75 201 THR A CA 1
ATOM 1616 C C . THR A 1 201 ? -7.623 4.465 3.837 1.00 97.75 201 THR A C 1
ATOM 1618 O O . THR A 1 201 ? -8.213 3.813 4.700 1.00 97.75 201 THR A O 1
ATOM 1621 N N . THR A 1 202 ? -6.635 5.307 4.150 1.00 96.50 202 THR A N 1
ATOM 1622 C CA . THR A 1 202 ? -6.230 5.607 5.540 1.00 96.50 202 THR A CA 1
ATOM 1623 C C . THR A 1 202 ? -7.403 6.032 6.413 1.00 96.50 202 THR A C 1
ATOM 1625 O O . THR A 1 202 ? -7.503 5.583 7.547 1.00 96.50 202 THR A O 1
ATOM 1628 N N . LYS A 1 203 ? -8.338 6.817 5.875 1.00 96.75 203 LYS A N 1
ATOM 1629 C CA . LYS A 1 203 ? -9.548 7.222 6.597 1.00 96.75 203 LYS A CA 1
ATOM 1630 C C . LYS A 1 203 ? -10.449 6.034 6.940 1.00 96.75 203 LYS A C 1
ATOM 1632 O O . LYS A 1 203 ? -10.875 5.888 8.079 1.00 96.75 203 LYS A O 1
ATOM 1637 N N . THR A 1 204 ? -10.695 5.144 5.981 1.00 96.62 204 THR A N 1
ATOM 1638 C CA . THR A 1 204 ? -11.464 3.911 6.231 1.00 96.62 204 THR A CA 1
ATOM 1639 C C . THR A 1 204 ? -10.737 3.002 7.223 1.00 96.62 204 THR A C 1
ATOM 1641 O O . THR A 1 204 ? -11.364 2.367 8.066 1.00 96.62 204 THR A O 1
ATOM 1644 N N . PHE A 1 205 ? -9.408 2.948 7.141 1.00 96.25 205 PHE A N 1
ATOM 1645 C CA . PHE A 1 205 ? -8.569 2.202 8.070 1.00 96.25 205 PHE A CA 1
ATOM 1646 C C . PHE A 1 205 ? -8.663 2.766 9.499 1.00 96.25 205 PHE A C 1
ATOM 1648 O O . PHE A 1 205 ? -8.814 1.999 10.447 1.00 96.25 205 PHE A O 1
ATOM 1655 N N . GLU A 1 206 ? -8.663 4.092 9.660 1.00 94.88 206 GLU A N 1
ATOM 1656 C CA . GLU A 1 206 ? -8.879 4.768 10.947 1.00 94.88 206 GLU A CA 1
ATOM 1657 C C . GLU A 1 206 ? -10.247 4.465 11.558 1.00 94.88 206 GLU A C 1
ATOM 1659 O O . GLU A 1 206 ? -10.338 4.293 12.768 1.00 94.88 206 GLU A O 1
ATOM 1664 N N . GLU A 1 207 ? -11.298 4.320 10.750 1.00 95.06 207 GLU A N 1
ATOM 1665 C CA . GLU A 1 207 ? -12.620 3.913 11.246 1.00 95.06 207 GLU A CA 1
ATOM 1666 C C . GLU A 1 207 ? -12.638 2.474 11.800 1.00 95.06 207 GLU A C 1
ATOM 1668 O O . GLU A 1 207 ? -13.464 2.149 12.653 1.00 95.06 207 GLU A O 1
ATOM 1673 N N . ILE A 1 208 ? -11.743 1.603 11.324 1.00 94.38 208 ILE A N 1
ATOM 1674 C CA . ILE A 1 208 ? -11.658 0.190 11.733 1.00 94.38 208 ILE A CA 1
ATOM 1675 C C . ILE A 1 208 ? -10.883 0.036 13.049 1.00 94.38 208 ILE A C 1
ATOM 1677 O O . ILE A 1 208 ? -11.194 -0.845 13.850 1.00 94.38 208 ILE A O 1
ATOM 1681 N N . ILE A 1 209 ? -9.904 0.904 13.308 1.00 93.19 209 ILE A N 1
ATOM 1682 C CA . ILE A 1 209 ? -9.018 0.826 14.481 1.00 93.19 209 ILE A CA 1
ATOM 1683 C C . ILE A 1 209 ? -9.769 0.798 15.824 1.00 93.19 209 ILE A C 1
ATOM 1685 O O . ILE A 1 209 ? -9.507 -0.118 16.611 1.00 93.19 209 ILE A O 1
ATOM 1689 N N . PRO A 1 210 ? -10.713 1.721 16.108 1.00 91.75 210 PRO A N 1
ATOM 1690 C CA . PRO A 1 210 ? -11.478 1.697 17.349 1.00 91.75 210 PRO A CA 1
ATOM 1691 C C . PRO A 1 210 ? -12.259 0.400 17.540 1.00 91.75 210 PRO A C 1
ATOM 1693 O O . PRO A 1 210 ? -12.464 -0.018 18.671 1.00 91.75 210 PRO A O 1
ATOM 1696 N N . ILE A 1 211 ? -12.685 -0.246 16.454 1.00 92.25 211 ILE A N 1
ATOM 1697 C CA . ILE A 1 211 ? -13.397 -1.523 16.519 1.00 92.25 211 ILE A CA 1
ATOM 1698 C C . ILE A 1 211 ? -12.411 -2.627 16.913 1.00 92.25 211 ILE A C 1
ATOM 1700 O O . ILE A 1 211 ? -12.626 -3.323 17.901 1.00 92.25 211 ILE A O 1
ATOM 1704 N N . THR A 1 212 ? -11.285 -2.744 16.201 1.00 90.69 212 THR A N 1
ATOM 1705 C CA . THR A 1 212 ? -10.249 -3.750 16.491 1.00 90.69 212 THR A CA 1
ATOM 1706 C C . THR A 1 212 ? -9.712 -3.645 17.918 1.00 90.69 212 THR A C 1
ATOM 1708 O O . THR A 1 212 ? -9.465 -4.662 18.564 1.00 90.69 212 THR A O 1
ATOM 1711 N N . LEU A 1 213 ? -9.517 -2.425 18.422 1.00 89.94 213 LEU A N 1
ATOM 1712 C CA . LEU A 1 213 ? -8.876 -2.174 19.713 1.00 89.94 213 LEU A CA 1
ATOM 1713 C C . LEU A 1 213 ? -9.860 -1.852 20.842 1.00 89.94 213 LEU A C 1
ATOM 1715 O O . LEU A 1 213 ? -9.416 -1.384 21.892 1.00 89.94 213 LEU A O 1
ATOM 1719 N N . ASP A 1 214 ? -11.152 -2.132 20.665 1.00 88.31 214 ASP A N 1
ATOM 1720 C CA . ASP A 1 214 ? -12.196 -1.928 21.682 1.00 88.31 214 ASP A CA 1
ATOM 1721 C C . ASP A 1 214 ? -12.202 -0.491 22.252 1.00 88.31 214 ASP A C 1
ATOM 1723 O O . ASP A 1 214 ? -12.178 -0.245 23.456 1.00 88.31 214 ASP A O 1
ATOM 1727 N N . GLY A 1 215 ? -12.095 0.495 21.360 1.00 87.00 215 GLY A N 1
ATOM 1728 C CA . GLY A 1 215 ? -12.130 1.927 21.662 1.00 87.00 215 GLY A CA 1
ATOM 1729 C C . GLY A 1 215 ? -10.884 2.508 22.340 1.00 87.00 215 GLY A C 1
ATOM 1730 O O . GLY A 1 215 ? -10.846 3.718 22.573 1.00 87.00 215 GLY A O 1
ATOM 1731 N N . ARG A 1 216 ? -9.860 1.696 22.641 1.00 87.06 216 ARG A N 1
ATOM 1732 C CA . ARG A 1 216 ? -8.630 2.146 23.331 1.00 87.06 216 ARG A CA 1
ATOM 1733 C C . ARG A 1 216 ? -7.727 3.039 22.485 1.00 87.06 216 ARG A C 1
ATOM 1735 O O . ARG A 1 216 ? -6.980 3.826 23.052 1.00 87.06 216 ARG A O 1
ATOM 1742 N N . ALA A 1 217 ? -7.820 2.928 21.164 1.00 89.44 217 ALA A N 1
ATOM 1743 C CA . ALA A 1 217 ? -7.202 3.849 20.221 1.00 89.44 217 ALA A CA 1
ATOM 1744 C C . ALA A 1 217 ? -8.262 4.379 19.258 1.00 89.44 217 ALA A C 1
ATOM 1746 O O . ALA A 1 217 ? -9.112 3.629 18.772 1.00 89.44 217 ALA A O 1
ATOM 1747 N N . LYS A 1 218 ? -8.199 5.680 18.981 1.00 89.44 218 LYS A N 1
ATOM 1748 C CA . LYS A 1 218 ? -9.109 6.397 18.083 1.00 89.44 218 LYS A CA 1
ATOM 1749 C C . LYS A 1 218 ? -8.465 6.812 16.765 1.00 89.44 218 LYS A C 1
ATOM 1751 O O . LYS A 1 218 ? -9.159 7.319 15.892 1.00 89.44 218 LYS A O 1
ATOM 1756 N N . SER A 1 219 ? -7.157 6.615 16.628 1.00 91.00 219 SER A N 1
ATOM 1757 C CA . SER A 1 219 ? -6.384 6.978 15.440 1.00 91.00 219 SER A CA 1
ATOM 1758 C C . SER A 1 219 ? -5.288 5.954 15.155 1.00 91.00 219 SER A C 1
ATOM 1760 O O . SER A 1 219 ? -4.912 5.175 16.035 1.00 91.00 219 SER A O 1
ATOM 1762 N N . ILE A 1 220 ? -4.734 5.992 13.936 1.00 90.88 220 ILE A N 1
ATOM 1763 C CA . ILE A 1 220 ? -3.542 5.207 13.576 1.00 90.88 220 ILE A CA 1
ATOM 1764 C C . ILE A 1 220 ? -2.393 5.507 14.537 1.00 90.88 220 ILE A C 1
ATOM 1766 O O . ILE A 1 220 ? -1.762 4.582 15.036 1.00 90.88 220 ILE A O 1
ATOM 1770 N N . LYS A 1 221 ? -2.148 6.787 14.840 1.00 88.94 221 LYS A N 1
ATOM 1771 C CA . LYS A 1 221 ? -1.047 7.194 15.719 1.00 88.94 221 LYS A CA 1
ATOM 1772 C C . LYS A 1 221 ? -1.160 6.560 17.107 1.00 88.94 221 LYS A C 1
ATOM 1774 O O . LYS A 1 221 ? -0.210 5.934 17.560 1.00 88.94 221 LYS A O 1
ATOM 1779 N N . GLU A 1 222 ? -2.327 6.673 17.740 1.00 89.25 222 GLU A N 1
ATOM 1780 C CA . GLU A 1 222 ? -2.570 6.065 19.054 1.00 89.25 222 GLU A CA 1
ATOM 1781 C C . GLU A 1 222 ? -2.410 4.541 19.002 1.00 89.25 222 GLU A C 1
ATOM 1783 O O . GLU A 1 222 ? -1.799 3.957 19.890 1.00 89.25 222 GLU A O 1
ATOM 1788 N N . ALA A 1 223 ? -2.902 3.892 17.942 1.00 89.31 223 ALA A N 1
ATOM 1789 C CA . ALA A 1 223 ? -2.785 2.445 17.782 1.00 89.31 223 ALA A CA 1
ATOM 1790 C C . ALA A 1 223 ? -1.329 1.973 17.634 1.00 89.31 223 ALA A C 1
ATOM 1792 O O . ALA A 1 223 ? -0.982 0.927 18.173 1.00 89.31 223 ALA A O 1
ATOM 1793 N N . LEU A 1 224 ? -0.476 2.740 16.944 1.00 88.38 224 LEU A N 1
ATOM 1794 C CA . LEU A 1 224 ? 0.949 2.428 16.775 1.00 88.38 224 LEU A CA 1
ATOM 1795 C C . LEU A 1 224 ? 1.764 2.602 18.066 1.00 88.38 224 LEU A C 1
ATOM 1797 O O . LEU A 1 224 ? 2.786 1.942 18.237 1.00 88.38 224 LEU A O 1
ATOM 1801 N N . GLU A 1 225 ? 1.329 3.488 18.965 1.00 85.00 225 GLU A N 1
ATOM 1802 C CA . GLU A 1 225 ? 1.943 3.681 20.286 1.00 85.00 225 GLU A CA 1
ATOM 1803 C C . GLU A 1 225 ? 1.556 2.563 21.271 1.00 85.00 225 GLU A C 1
ATOM 1805 O O . GLU A 1 225 ? 2.263 2.312 22.251 1.00 85.00 225 GLU A O 1
ATOM 1810 N N . MET A 1 226 ? 0.458 1.846 21.005 1.00 80.56 226 MET A N 1
ATOM 1811 C CA . MET A 1 226 ? 0.091 0.663 21.776 1.00 80.56 226 MET A CA 1
ATOM 1812 C C . MET A 1 226 ? 1.045 -0.493 21.451 1.00 80.56 226 MET A C 1
ATOM 1814 O O . MET A 1 226 ? 1.334 -0.800 20.300 1.00 80.56 226 MET A O 1
ATOM 1818 N N . SER A 1 227 ? 1.479 -1.232 22.473 1.00 60.41 227 SER A N 1
ATOM 1819 C CA . SER A 1 227 ? 2.344 -2.415 22.324 1.00 60.41 227 SER A CA 1
ATOM 1820 C C . SER A 1 227 ? 1.681 -3.602 21.594 1.00 60.41 227 SER A C 1
ATOM 1822 O O . SER A 1 227 ? 2.287 -4.669 21.453 1.00 60.41 227 SER A O 1
ATOM 1824 N N . ALA A 1 228 ? 0.446 -3.434 21.111 1.00 64.06 228 ALA A N 1
ATOM 1825 C CA . ALA A 1 228 ? -0.328 -4.453 20.424 1.00 64.06 228 ALA A CA 1
ATOM 1826 C C . ALA A 1 228 ? 0.132 -4.626 18.969 1.00 64.06 228 ALA A C 1
ATOM 1828 O O . ALA A 1 228 ? 0.099 -3.697 18.176 1.00 64.06 228 ALA A O 1
ATOM 1829 N N . SER A 1 229 ? 0.505 -5.847 18.578 1.00 67.19 229 SER A N 1
ATOM 1830 C CA . SER A 1 229 ? 0.981 -6.184 17.222 1.00 67.19 229 SER A CA 1
ATOM 1831 C C . SER A 1 229 ? -0.104 -6.247 16.145 1.00 67.19 229 SER A C 1
ATOM 1833 O O . SER A 1 229 ? 0.091 -6.872 15.107 1.00 67.19 229 SER A O 1
ATOM 1835 N N . LEU A 1 230 ? -1.286 -5.709 16.426 1.00 80.94 230 LEU A N 1
ATOM 1836 C CA . LEU A 1 230 ? -2.471 -5.888 15.589 1.00 80.94 230 LEU A CA 1
ATOM 1837 C C . LEU A 1 230 ? -2.551 -4.828 14.498 1.00 80.94 230 LEU A C 1
ATOM 1839 O O . LEU A 1 230 ? -3.017 -5.133 13.402 1.00 80.94 230 LEU A O 1
ATOM 1843 N N . VAL A 1 231 ? -2.078 -3.620 14.815 1.00 88.62 231 VAL A N 1
ATOM 1844 C CA . VAL A 1 231 ? -1.966 -2.479 13.911 1.00 88.62 231 VAL A CA 1
ATOM 1845 C C . VAL A 1 231 ? -0.505 -2.053 13.889 1.00 88.62 231 VAL A C 1
ATOM 1847 O O . VAL A 1 231 ? 0.070 -1.749 14.929 1.00 88.62 231 VAL A O 1
ATOM 1850 N N . GLU A 1 232 ? 0.108 -2.054 12.714 1.00 90.25 232 GLU A N 1
ATOM 1851 C CA . GLU A 1 232 ? 1.516 -1.684 12.552 1.00 90.25 232 GLU A CA 1
ATOM 1852 C C . GLU A 1 232 ? 1.748 -0.940 11.236 1.00 90.25 232 GLU A C 1
ATOM 1854 O O . GLU A 1 232 ? 0.965 -1.066 10.290 1.00 90.25 232 GLU A O 1
ATOM 1859 N N . ILE A 1 233 ? 2.846 -0.186 11.155 1.00 92.06 233 ILE A N 1
ATOM 1860 C CA . ILE A 1 233 ? 3.427 0.185 9.863 1.00 92.06 233 ILE A CA 1
ATOM 1861 C C . ILE A 1 233 ? 4.138 -1.065 9.355 1.00 92.06 233 ILE A C 1
ATOM 1863 O O . ILE A 1 233 ? 5.153 -1.472 9.920 1.00 92.06 233 ILE A O 1
ATOM 1867 N N . ARG A 1 234 ? 3.587 -1.696 8.313 1.00 89.62 234 ARG A N 1
ATOM 1868 C CA . ARG A 1 234 ? 4.160 -2.926 7.751 1.00 89.62 234 ARG A CA 1
ATOM 1869 C C . ARG A 1 234 ? 5.507 -2.648 7.098 1.00 89.62 234 ARG A C 1
ATOM 1871 O O . ARG A 1 234 ? 6.445 -3.412 7.318 1.00 89.62 234 ARG A O 1
ATOM 1878 N N . SER A 1 235 ? 5.542 -1.586 6.298 1.00 91.25 235 SER A N 1
ATOM 1879 C CA . SER A 1 235 ? 6.708 -1.115 5.555 1.00 91.25 235 SER A CA 1
ATOM 1880 C C . SER A 1 235 ? 6.528 0.365 5.210 1.00 91.25 235 SER A C 1
ATOM 1882 O O . SER A 1 235 ? 5.401 0.867 5.109 1.00 91.25 235 SER A O 1
ATOM 1884 N N . ILE A 1 236 ? 7.642 1.062 4.997 1.00 92.88 236 ILE A N 1
ATOM 1885 C CA . ILE A 1 236 ? 7.672 2.414 4.434 1.00 92.88 236 ILE A CA 1
ATOM 1886 C C . ILE A 1 236 ? 8.225 2.312 3.015 1.00 92.88 236 ILE A C 1
ATOM 1888 O O . ILE A 1 236 ? 9.328 1.809 2.806 1.00 92.88 236 ILE A O 1
ATOM 1892 N N . TYR A 1 237 ? 7.460 2.803 2.047 1.00 92.00 237 TYR A N 1
ATOM 1893 C CA . TYR A 1 237 ? 7.836 2.821 0.639 1.00 92.00 237 TYR A CA 1
ATOM 1894 C C . TYR A 1 237 ? 8.338 4.211 0.270 1.00 92.00 237 TYR A C 1
ATOM 1896 O O . TYR A 1 237 ? 7.650 5.206 0.489 1.00 92.00 237 TYR A O 1
ATOM 1904 N N . VAL A 1 238 ? 9.539 4.286 -0.288 1.00 91.12 238 VAL A N 1
ATOM 1905 C CA . VAL A 1 238 ? 10.147 5.529 -0.761 1.00 91.12 238 VAL A CA 1
ATOM 1906 C C . VAL A 1 238 ? 10.218 5.484 -2.278 1.00 91.12 238 VAL A C 1
ATOM 1908 O O . VAL A 1 238 ? 10.898 4.628 -2.844 1.00 91.12 238 VAL A O 1
ATOM 1911 N N . VAL A 1 239 ? 9.528 6.413 -2.931 1.00 88.19 239 VAL A N 1
ATOM 1912 C CA . VAL A 1 239 ? 9.486 6.537 -4.391 1.00 88.19 239 VAL A CA 1
ATOM 1913 C C . VAL A 1 239 ? 10.115 7.867 -4.780 1.00 88.19 239 VAL A C 1
ATOM 1915 O O . VAL A 1 239 ? 9.688 8.909 -4.286 1.00 88.19 239 VAL A O 1
ATOM 1918 N N . ALA A 1 240 ? 11.121 7.845 -5.654 1.00 80.38 240 ALA A N 1
ATOM 1919 C CA . ALA A 1 240 ? 11.612 9.076 -6.271 1.00 80.38 240 ALA A CA 1
ATOM 1920 C C . ALA A 1 240 ? 10.726 9.421 -7.471 1.00 80.38 240 ALA A C 1
ATOM 1922 O O . ALA A 1 240 ? 10.521 8.587 -8.358 1.00 80.38 240 ALA A O 1
ATOM 1923 N N . GLU A 1 241 ? 10.206 10.641 -7.503 1.00 71.38 241 GLU A N 1
ATOM 1924 C CA . GLU A 1 241 ? 9.300 11.086 -8.564 1.00 71.38 241 GLU A CA 1
ATOM 1925 C C . GLU A 1 241 ? 10.071 11.495 -9.826 1.00 71.38 241 GLU A C 1
ATOM 1927 O O . GLU A 1 241 ? 9.586 11.326 -10.947 1.00 71.38 241 GLU A O 1
ATOM 1932 N N . ASN A 1 242 ? 11.327 11.922 -9.663 1.00 66.75 242 ASN A N 1
ATOM 1933 C CA . ASN A 1 242 ? 12.229 12.241 -10.761 1.00 66.75 242 ASN A CA 1
ATOM 1934 C C . ASN A 1 242 ? 13.118 11.042 -11.145 1.00 66.75 242 ASN A C 1
ATOM 1936 O O . ASN A 1 242 ? 14.097 10.683 -10.493 1.00 66.75 242 ASN A O 1
ATOM 1940 N N . ILE A 1 243 ? 12.759 10.419 -12.261 1.00 57.25 243 ILE A N 1
ATOM 1941 C CA . ILE A 1 243 ? 13.314 9.155 -12.769 1.00 57.25 243 ILE A CA 1
ATOM 1942 C C . ILE A 1 243 ? 14.754 9.320 -13.291 1.00 57.25 243 ILE A C 1
ATOM 1944 O O . ILE A 1 243 ? 15.521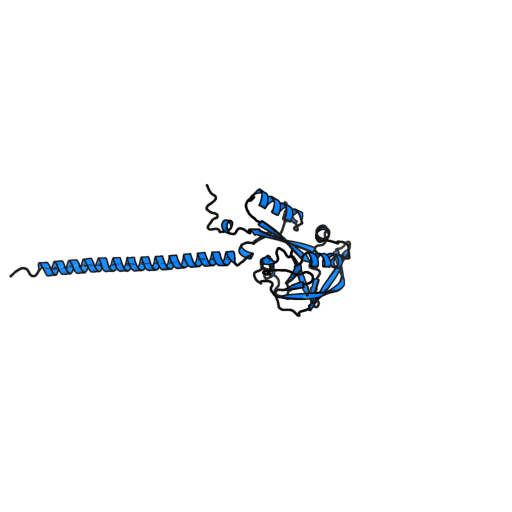 8.354 -13.302 1.00 57.25 243 ILE A O 1
ATOM 1948 N N . LEU A 1 244 ? 15.146 10.533 -13.702 1.00 54.88 244 LEU A N 1
ATOM 1949 C CA . LEU A 1 244 ? 16.425 10.793 -14.376 1.00 54.88 244 LEU A CA 1
ATOM 1950 C C . LEU A 1 244 ? 17.652 10.467 -13.507 1.00 54.88 244 LEU A C 1
ATOM 1952 O O . LEU A 1 244 ? 18.689 10.097 -14.054 1.00 54.88 244 LEU A O 1
ATOM 1956 N N . MET A 1 245 ? 17.525 10.526 -12.179 1.00 51.56 245 MET A N 1
ATOM 1957 C CA . MET A 1 245 ? 18.627 10.279 -11.237 1.00 51.56 245 MET A CA 1
ATOM 1958 C C . MET A 1 245 ? 18.731 8.829 -10.739 1.00 51.56 245 MET A C 1
ATOM 1960 O O . MET A 1 245 ? 19.782 8.422 -10.252 1.00 51.56 245 MET A O 1
ATOM 1964 N N . LEU A 1 246 ? 17.678 8.018 -10.889 1.00 50.44 246 LEU A N 1
ATOM 1965 C CA . LEU A 1 246 ? 17.701 6.599 -10.504 1.00 50.44 246 LEU A CA 1
ATOM 1966 C C . LEU A 1 246 ? 18.127 5.665 -11.644 1.00 50.44 246 LEU A C 1
ATOM 1968 O O . LEU A 1 246 ? 18.241 4.455 -11.447 1.00 50.44 246 LEU A O 1
ATOM 1972 N N . ASN A 1 247 ? 18.363 6.199 -12.843 1.00 50.75 247 ASN A N 1
ATOM 1973 C CA . ASN A 1 247 ? 18.883 5.400 -13.938 1.00 50.75 247 ASN A CA 1
ATOM 1974 C C . ASN A 1 247 ? 20.350 5.027 -13.638 1.00 50.75 247 ASN A C 1
ATOM 1976 O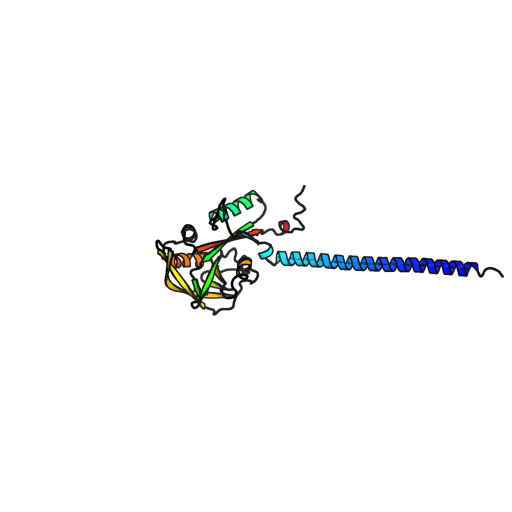 O . ASN A 1 247 ? 21.194 5.924 -13.561 1.00 50.75 247 ASN A O 1
ATOM 1980 N N . PRO A 1 248 ? 20.706 3.734 -13.544 1.00 49.03 248 PRO A N 1
ATOM 1981 C CA . PRO A 1 248 ? 22.098 3.320 -13.363 1.00 49.03 248 PRO A CA 1
ATOM 1982 C C . PRO A 1 248 ? 23.023 3.779 -14.509 1.00 49.03 248 PRO A C 1
ATOM 1984 O O . PRO A 1 248 ? 24.240 3.809 -14.351 1.00 49.03 248 PRO A O 1
ATOM 1987 N N . ALA A 1 249 ? 22.471 4.180 -15.663 1.00 48.78 249 ALA A N 1
ATOM 1988 C CA . ALA A 1 249 ? 23.237 4.813 -16.737 1.00 48.78 249 ALA A CA 1
ATOM 1989 C C . ALA A 1 249 ? 23.646 6.270 -16.428 1.00 48.78 249 ALA A C 1
ATOM 1991 O O . ALA A 1 249 ? 24.646 6.739 -16.969 1.00 48.78 249 ALA A O 1
ATOM 1992 N N . TYR A 1 250 ? 22.900 6.977 -15.569 1.00 43.84 250 TYR A N 1
ATOM 1993 C CA . TYR A 1 250 ? 23.167 8.367 -15.178 1.00 43.84 250 TYR A CA 1
ATOM 1994 C C . TYR A 1 250 ? 23.872 8.494 -13.820 1.00 43.84 250 TYR A C 1
ATOM 1996 O O . TYR A 1 250 ? 24.551 9.491 -13.594 1.00 43.84 250 TYR A O 1
ATOM 2004 N N . SER A 1 251 ? 23.850 7.461 -12.968 1.00 43.62 251 SER A N 1
ATOM 2005 C CA . SER A 1 251 ? 24.569 7.447 -11.678 1.00 43.62 251 SER A CA 1
ATOM 2006 C C . SER A 1 251 ? 26.103 7.514 -11.790 1.00 43.62 251 SER A C 1
ATOM 2008 O O . SER A 1 251 ? 26.796 7.571 -10.780 1.00 43.62 251 SER A O 1
ATOM 2010 N N . HIS A 1 252 ? 26.652 7.493 -13.008 1.00 42.75 252 HIS A N 1
ATOM 2011 C CA . HIS A 1 252 ? 28.076 7.701 -13.282 1.00 42.75 252 HIS A CA 1
ATOM 2012 C C . HIS A 1 252 ? 28.443 9.153 -13.631 1.00 42.75 252 HIS A C 1
ATOM 2014 O O . HIS A 1 252 ? 29.623 9.427 -13.841 1.00 42.75 252 HIS A O 1
ATOM 2020 N N . PHE A 1 253 ? 27.475 10.076 -13.694 1.00 35.62 253 PHE A N 1
ATOM 2021 C CA . PHE A 1 253 ? 27.739 11.477 -14.045 1.00 35.62 253 PHE A CA 1
ATOM 2022 C C . PHE A 1 253 ? 27.958 12.414 -12.845 1.00 35.62 253 PHE A C 1
ATOM 2024 O O . PHE A 1 253 ? 28.462 13.512 -13.056 1.00 35.62 253 PHE A O 1
ATOM 2031 N N . ASP A 1 254 ? 27.731 11.963 -11.606 1.00 35.25 254 ASP A N 1
ATOM 2032 C CA . ASP A 1 254 ? 27.999 12.747 -10.384 1.00 35.25 254 ASP A CA 1
ATOM 2033 C C . ASP A 1 254 ? 29.339 12.382 -9.718 1.00 35.25 254 ASP A C 1
ATOM 2035 O O . ASP A 1 254 ? 29.451 12.154 -8.513 1.00 35.25 254 ASP A O 1
ATOM 2039 N N . CYS A 1 255 ? 30.395 12.318 -10.527 1.00 34.16 255 CYS A N 1
ATOM 2040 C CA . CYS A 1 255 ? 31.782 12.381 -10.063 1.00 34.16 255 CYS A CA 1
ATOM 2041 C C . CYS A 1 255 ? 32.521 13.447 -10.875 1.00 34.16 255 CYS A C 1
ATOM 2043 O O . CYS A 1 255 ? 33.325 13.124 -11.751 1.00 34.16 255 CYS A O 1
ATOM 2045 N N . ALA A 1 256 ? 32.220 14.715 -10.597 1.00 31.83 256 ALA A N 1
ATOM 2046 C CA . ALA A 1 256 ? 33.026 15.861 -11.005 1.00 31.83 256 ALA A CA 1
ATOM 2047 C C . ALA A 1 256 ? 32.977 16.943 -9.923 1.00 31.83 256 ALA A C 1
ATOM 2049 O O . ALA A 1 256 ? 31.856 17.280 -9.486 1.00 31.83 256 ALA A O 1
#

Sequence (256 aa):
MRRYKRDASCAKLILKKSGGYLRISIMFLVSVVITSIIGLLYARQYFQFEKDFLTNIALRTFVVDANYGENRIGRLNQEDVEQISRLLKEKYPNEEFSVIPVYRNSAVSLFGRYVRLYGIDPKHSFIIGLENMEDNVLYTVSNMQDTVPLEISVVKIEENGFEAGENHTKSMKTSTGVSKNSPVLSDDLMRDSDMEYCFVTTKTFEEIIPITLDGRAKSIKEALEMSASLVEIRSIYVVAENILMLNPAYSHFDCA